Protein AF-A0AAV9IV71-F1 (afdb_monomer)

pLDDT: mean 71.25, std 18.6, range [35.94, 97.25]

Solvent-accessible surface area (backbone atoms only — not comparable to full-atom values): 23054 Å² total; per-residue (Å²): 137,78,73,79,78,59,55,69,68,64,58,64,65,74,74,53,83,50,71,67,58,54,50,53,48,50,52,52,49,51,52,49,52,51,53,51,51,54,53,48,52,52,50,53,55,48,49,54,50,52,56,49,47,50,51,52,51,50,51,51,51,51,51,52,51,50,49,50,55,68,73,39,48,67,69,52,48,56,56,29,64,77,62,36,69,74,55,47,55,51,51,52,53,49,51,53,52,49,52,52,51,53,49,51,50,52,52,50,52,53,50,51,54,53,48,55,61,46,51,56,51,52,51,54,51,51,52,56,51,50,52,51,51,55,49,53,50,51,51,36,61,73,68,38,44,66,60,55,48,51,49,42,61,74,70,43,45,87,77,46,44,61,58,58,62,56,64,79,72,66,88,85,74,92,73,87,79,85,83,87,81,82,89,86,87,83,89,79,91,79,90,79,87,83,73,89,75,83,73,80,76,66,93,80,66,71,51,76,67,53,51,50,50,50,51,50,51,50,62,73,73,48,68,72,74,70,58,73,79,49,56,74,70,56,50,53,52,51,52,54,51,50,53,54,50,52,53,53,49,52,57,48,51,53,52,51,52,51,52,49,51,53,52,52,52,52,52,53,52,52,52,55,49,50,55,52,52,52,53,60,56,68,70,65,79,78,82,73,93,80,73,77,73,75,60,63,65,61,58,67,70,70,75,72,85,72,91,79,83,88,80,92,78,84,85,85,83,76,85,82,86,79,88,82,84,91,81,93,80,81,86,85,81,87,86,87,82,87,79,90,80,90,81,84,89,86,88,82,80,88,84,84,83,76,86,83,86,80,81,91,130

Radius of gyration: 39.43 Å; Cα contacts (8 Å, |Δi|>4): 38; chains: 1; bounding box: 116×78×100 Å

Sequence (361 aa):
MRWSQWLPRFLSLRGAPSAEEEERQLERLEHRVGVVSRRLEVRRRRRERVLTAFRVYAFAGATVLAAYVYLFPQRLWWRVSEAGASEVGKTVVVVVALGGAVYLALYKVAALWYDWGIERAVEALNALRQEKTERIEQLKKRTRYYETLYLIEKYGGPADAAAASGKLRGKDAGERAPATAKEAPLPNEGDETAEPAFAEAAPGSPSPMARLSNRVVELLAGDDEQTAALSEREQQALQHLRLVWQQLQVERSEKEALRIQVQQLASQMQLLLEERGSRAHAGVERDDADSSPLQTIRQLRRSSGGSAKRSDLQPSIEASASASGGAEARAPETAPVTAAGDSAASTSRRPRRRRSLSPST

Structure (mmCIF, N/CA/C/O backbone):
data_AF-A0AAV9IV71-F1
#
_entry.id   AF-A0AAV9IV71-F1
#
loop_
_atom_site.group_PDB
_atom_site.id
_atom_site.type_symbol
_atom_site.label_atom_id
_atom_site.label_alt_id
_atom_site.label_comp_id
_atom_site.label_asym_id
_atom_site.label_entity_id
_atom_site.label_seq_id
_atom_site.pdbx_PDB_ins_code
_atom_site.Cartn_x
_atom_site.Cartn_y
_atom_site.Cartn_z
_atom_site.occupancy
_atom_site.B_iso_or_equiv
_atom_site.auth_seq_id
_atom_site.auth_comp_id
_atom_site.auth_asym_id
_atom_site.auth_atom_id
_atom_site.pdbx_PDB_model_num
ATOM 1 N N . MET A 1 1 ? -45.278 0.329 56.455 1.00 56.50 1 MET A N 1
ATOM 2 C CA . MET A 1 1 ? -44.634 0.525 55.134 1.00 56.50 1 MET A CA 1
ATOM 3 C C . MET A 1 1 ? -43.946 -0.778 54.730 1.00 56.50 1 MET A C 1
ATOM 5 O O . MET A 1 1 ? -43.104 -1.258 55.478 1.00 56.50 1 MET A O 1
ATOM 9 N N . ARG A 1 2 ? -44.395 -1.432 53.645 1.00 62.47 2 ARG A N 1
ATOM 10 C CA . ARG A 1 2 ? -44.026 -2.818 53.286 1.00 62.47 2 ARG A CA 1
ATOM 11 C C . ARG A 1 2 ? -42.794 -2.857 52.371 1.00 62.47 2 ARG A C 1
ATOM 13 O O . ARG A 1 2 ? -42.904 -2.638 51.170 1.00 62.47 2 ARG A O 1
ATOM 20 N N . TRP A 1 3 ? -41.644 -3.200 52.945 1.00 68.06 3 TRP A N 1
ATOM 21 C CA . TRP A 1 3 ? -40.370 -3.400 52.237 1.00 68.06 3 TRP A CA 1
ATOM 22 C C . TRP A 1 3 ? -40.375 -4.585 51.250 1.00 68.06 3 TRP A C 1
ATOM 24 O O . TRP A 1 3 ? -39.567 -4.628 50.327 1.00 68.06 3 TRP A O 1
ATOM 34 N N . SER A 1 4 ? -41.317 -5.524 51.378 1.00 71.62 4 SER A N 1
ATOM 35 C CA . SER A 1 4 ? -41.371 -6.742 50.555 1.00 71.62 4 SER A CA 1
ATOM 36 C C . SER A 1 4 ? -41.767 -6.522 49.089 1.00 71.62 4 SER A C 1
ATOM 38 O O . SER A 1 4 ? -41.549 -7.409 48.270 1.00 71.62 4 SER A O 1
ATOM 40 N N . GLN A 1 5 ? -42.305 -5.352 48.724 1.00 71.88 5 GLN A N 1
ATOM 41 C CA . GLN A 1 5 ? -42.721 -5.069 47.341 1.00 71.88 5 GLN A CA 1
ATOM 42 C C . GLN A 1 5 ? -41.579 -4.576 46.433 1.00 71.88 5 GLN A C 1
ATOM 44 O O . GLN A 1 5 ? -41.739 -4.558 45.216 1.00 71.88 5 GLN A O 1
ATOM 49 N N . TRP A 1 6 ? -40.416 -4.217 46.991 1.00 67.50 6 TRP A N 1
ATOM 50 C CA . TRP A 1 6 ? -39.280 -3.692 46.216 1.00 67.50 6 TRP A CA 1
ATOM 51 C C . TRP A 1 6 ? -38.219 -4.744 45.852 1.00 67.50 6 TRP A C 1
ATOM 53 O O . TRP A 1 6 ? -37.481 -4.556 44.885 1.00 67.50 6 TRP A O 1
ATOM 63 N N . LEU A 1 7 ? -38.167 -5.880 46.556 1.00 66.94 7 LEU A N 1
ATOM 64 C CA . LEU A 1 7 ? -37.181 -6.944 46.316 1.00 66.94 7 LEU A CA 1
ATOM 65 C C . LEU A 1 7 ? -37.223 -7.617 44.926 1.00 66.94 7 LEU A C 1
ATOM 67 O O . LEU A 1 7 ? -36.146 -7.873 44.383 1.00 66.94 7 LEU A O 1
ATOM 71 N N . PRO A 1 8 ? -38.382 -7.887 44.289 1.00 60.94 8 PRO A N 1
ATOM 72 C CA . PRO A 1 8 ? -38.375 -8.615 43.017 1.00 60.94 8 PRO A CA 1
ATOM 73 C C . PRO A 1 8 ? -37.789 -7.803 41.848 1.00 60.94 8 PRO A C 1
ATOM 75 O O . PRO A 1 8 ? -37.252 -8.389 40.912 1.00 60.94 8 PRO A O 1
ATOM 78 N N . ARG A 1 9 ? -37.793 -6.462 41.921 1.00 61.75 9 ARG A N 1
ATOM 79 C CA . ARG A 1 9 ? -37.183 -5.592 40.894 1.00 61.75 9 ARG A CA 1
ATOM 80 C C . ARG A 1 9 ? -35.653 -5.568 40.932 1.00 61.75 9 ARG A C 1
ATOM 82 O O . ARG A 1 9 ? -35.029 -5.327 39.902 1.00 61.75 9 ARG A O 1
ATOM 89 N N . PHE A 1 10 ? -35.042 -5.833 42.086 1.00 64.75 10 PHE A N 1
ATOM 90 C CA . PHE A 1 10 ? -33.582 -5.906 42.198 1.00 64.75 10 PHE A CA 1
ATOM 91 C C . PHE A 1 10 ? -33.022 -7.237 41.683 1.00 64.75 10 PHE A C 1
ATOM 93 O O . PHE A 1 10 ? -31.913 -7.273 41.158 1.00 64.75 10 PHE A O 1
ATOM 100 N N . LEU A 1 11 ? -33.800 -8.320 41.759 1.00 60.47 11 LEU A N 1
ATOM 101 C CA . LEU A 1 11 ? -33.372 -9.641 41.289 1.00 60.47 11 LEU A CA 1
ATOM 102 C C . LEU A 1 11 ? -33.446 -9.793 39.760 1.00 60.47 11 LEU A C 1
ATOM 104 O O . LEU A 1 11 ? -32.655 -10.545 39.195 1.00 60.47 11 LEU A O 1
ATOM 108 N N . SER A 1 12 ? -34.301 -9.034 39.062 1.00 57.03 12 SER A N 1
ATOM 109 C CA . SER A 1 12 ? -34.373 -9.050 37.589 1.00 57.03 12 SER A CA 1
ATOM 110 C C . SER A 1 12 ? -33.167 -8.413 36.882 1.00 57.03 12 SER A C 1
ATOM 112 O O . SER A 1 12 ? -32.976 -8.635 35.692 1.00 57.03 12 SER A O 1
ATOM 114 N N . LEU A 1 13 ? -32.309 -7.672 37.594 1.00 54.88 13 LEU A N 1
ATOM 115 C CA . LEU A 1 13 ? -31.031 -7.180 37.054 1.00 54.88 13 LEU A CA 1
ATOM 116 C C . LEU A 1 13 ? -29.949 -8.273 36.980 1.00 54.88 13 LEU A C 1
ATOM 118 O O . LEU A 1 13 ? -28.900 -8.055 36.382 1.00 54.88 13 LEU A O 1
ATOM 122 N N . ARG A 1 14 ? -30.206 -9.468 37.533 1.00 55.59 14 ARG A N 1
ATOM 123 C CA . ARG A 1 14 ? -29.275 -10.608 37.498 1.00 55.59 14 ARG A CA 1
ATOM 124 C C . ARG A 1 14 ? -29.275 -11.367 36.162 1.00 55.59 14 ARG A C 1
ATOM 126 O O . ARG A 1 14 ? -28.468 -12.270 35.992 1.00 55.59 14 ARG A O 1
ATOM 133 N N . GLY A 1 15 ? -30.165 -11.003 35.234 1.00 53.97 15 GLY A N 1
ATOM 134 C CA . GLY A 1 15 ? -30.236 -11.543 33.870 1.00 53.97 15 GLY A CA 1
ATOM 135 C C . GLY A 1 15 ? -29.516 -10.698 32.814 1.00 53.97 15 GLY A C 1
ATOM 136 O O . GLY A 1 15 ? -29.729 -10.914 31.624 1.00 53.97 15 GLY A O 1
ATOM 137 N N . ALA A 1 16 ? -28.707 -9.712 33.216 1.00 61.06 16 ALA A N 1
ATOM 138 C CA . ALA A 1 16 ? -27.749 -9.115 32.293 1.00 61.06 16 ALA A CA 1
ATOM 139 C C . ALA A 1 16 ? -26.767 -10.212 31.828 1.00 61.06 16 ALA A C 1
ATOM 141 O O . ALA A 1 16 ? -26.423 -11.063 32.656 1.00 61.06 16 ALA A O 1
ATOM 142 N N . PRO A 1 17 ? -26.334 -10.225 30.548 1.00 64.00 17 PRO A N 1
ATOM 143 C CA . PRO A 1 17 ? -25.248 -11.108 30.116 1.00 64.00 17 PRO A CA 1
ATOM 144 C C . PRO A 1 17 ? -24.119 -10.967 31.133 1.00 64.00 17 PRO A C 1
ATOM 146 O O . PRO A 1 17 ? -23.776 -9.842 31.510 1.00 64.00 17 PRO A O 1
ATOM 149 N N . SER A 1 18 ? -23.664 -12.088 31.692 1.00 74.50 18 SER A N 1
ATOM 150 C CA . SER A 1 18 ? -22.738 -12.048 32.821 1.00 74.50 18 SER A CA 1
ATOM 151 C C . SER A 1 18 ? -21.498 -11.254 32.413 1.00 74.50 18 SER A C 1
ATOM 153 O O . SER A 1 18 ? -21.076 -11.316 31.260 1.00 74.50 18 SER A O 1
ATOM 155 N N . ALA A 1 19 ? -20.906 -10.496 33.340 1.00 79.50 19 ALA A N 1
ATOM 156 C CA . ALA A 1 19 ? -19.665 -9.762 33.071 1.00 79.50 19 ALA A CA 1
ATOM 157 C C . ALA A 1 19 ? -18.599 -10.673 32.420 1.00 79.50 19 ALA A C 1
ATOM 159 O O . ALA A 1 19 ? -17.887 -10.254 31.514 1.00 79.50 19 ALA A O 1
ATOM 160 N N . GLU A 1 20 ? -18.600 -11.960 32.785 1.00 82.81 20 GLU A N 1
ATOM 161 C CA . GLU A 1 20 ? -17.781 -13.011 32.176 1.00 82.81 20 GLU A CA 1
ATOM 162 C C . GLU A 1 20 ? -18.007 -13.193 30.660 1.00 82.81 20 GLU A C 1
ATOM 164 O O . GLU A 1 20 ? -17.065 -13.471 29.920 1.00 82.81 20 GLU A O 1
ATOM 169 N N . GLU A 1 21 ? -19.239 -13.076 30.155 1.00 83.81 21 GLU A N 1
ATOM 170 C CA . GLU A 1 21 ? -19.522 -13.156 28.716 1.00 83.81 21 GLU A CA 1
ATOM 171 C C . GLU A 1 21 ? -18.981 -11.942 27.960 1.00 83.81 21 GLU A C 1
ATOM 173 O O . GLU A 1 21 ? -18.479 -12.091 26.843 1.00 83.81 21 GLU A O 1
ATOM 178 N N . GLU A 1 22 ? -19.059 -10.753 28.557 1.00 85.12 22 GLU A N 1
ATOM 179 C CA . GLU A 1 22 ? -18.530 -9.518 27.972 1.00 85.12 22 GLU A CA 1
ATOM 180 C C . GLU A 1 22 ? -16.996 -9.521 27.963 1.00 85.12 22 GLU A C 1
ATOM 182 O O . GLU A 1 22 ? -16.393 -9.186 26.942 1.00 85.12 22 GLU A O 1
ATOM 187 N N . GLU A 1 23 ? -16.365 -9.997 29.039 1.00 84.88 23 GLU A N 1
ATOM 188 C CA . GLU A 1 23 ? -14.918 -10.233 29.109 1.00 84.88 23 GLU A CA 1
ATOM 189 C C . GLU A 1 23 ? -14.467 -11.225 28.032 1.00 84.88 23 GLU A C 1
ATOM 191 O O . GLU A 1 23 ? -13.598 -10.906 27.220 1.00 84.88 23 GLU A O 1
ATOM 196 N N . ARG A 1 24 ? -15.140 -12.378 27.907 1.00 90.25 24 ARG A N 1
ATOM 197 C CA . ARG A 1 24 ? -14.848 -13.356 26.841 1.00 90.25 24 ARG A CA 1
ATOM 198 C C . ARG A 1 24 ? -15.032 -12.768 25.442 1.00 90.25 24 ARG A C 1
ATOM 200 O O . ARG A 1 24 ? -14.324 -13.152 24.509 1.00 90.25 24 ARG A O 1
ATOM 207 N N . GLN A 1 25 ? -16.005 -11.879 25.242 1.00 87.12 25 GLN A N 1
ATOM 208 C CA . GLN A 1 25 ? -16.202 -11.207 23.954 1.00 87.12 25 GLN A CA 1
ATOM 209 C C . GLN A 1 25 ? -15.083 -10.203 23.658 1.00 87.12 25 GLN A C 1
ATOM 211 O O . GLN A 1 25 ? -14.596 -10.168 22.525 1.00 87.12 25 GLN A O 1
ATOM 216 N N . LEU A 1 26 ? -14.642 -9.437 24.657 1.00 87.94 26 LEU A N 1
ATOM 217 C CA . LEU A 1 26 ? -13.508 -8.522 24.541 1.00 87.94 26 LEU A CA 1
ATOM 218 C C . LEU A 1 26 ? -12.213 -9.277 24.233 1.00 87.94 26 LEU A C 1
ATOM 220 O O . LEU A 1 26 ? -11.538 -8.930 23.266 1.00 87.94 26 LEU A O 1
ATOM 224 N N . GLU A 1 27 ? -11.927 -10.363 24.951 1.00 91.38 27 GLU A N 1
ATOM 225 C CA . GLU A 1 27 ? -10.772 -11.230 24.685 1.00 91.38 27 GLU A CA 1
ATOM 226 C C . GLU A 1 27 ? -10.792 -11.776 23.250 1.00 91.38 27 GLU A C 1
ATOM 228 O O . GLU A 1 27 ? -9.787 -11.747 22.535 1.00 91.38 27 GLU A O 1
ATOM 233 N N . ARG A 1 28 ? -11.961 -12.228 22.771 1.00 93.12 28 ARG A N 1
ATOM 234 C CA . ARG A 1 28 ? -12.123 -12.695 21.384 1.00 93.12 28 ARG A CA 1
ATOM 235 C C . ARG A 1 28 ? -11.857 -11.587 20.367 1.00 93.12 28 ARG A C 1
ATOM 237 O O . ARG A 1 28 ? -11.252 -11.864 19.327 1.00 93.12 28 ARG A O 1
ATOM 244 N N . LEU A 1 29 ? -12.312 -10.361 20.625 1.00 89.44 29 LEU A N 1
ATOM 245 C CA . LEU A 1 29 ? -12.063 -9.209 19.753 1.00 89.44 29 LEU A CA 1
ATOM 246 C C . LEU A 1 29 ? -10.582 -8.829 19.743 1.00 89.44 29 LEU A C 1
ATOM 248 O O . LEU A 1 29 ? -10.014 -8.639 18.669 1.00 89.44 29 LEU A O 1
ATOM 252 N N . GLU A 1 30 ? -9.933 -8.785 20.903 1.00 90.56 30 GLU A N 1
ATOM 253 C CA . GLU A 1 30 ? -8.500 -8.507 21.013 1.00 90.56 30 GLU A CA 1
ATOM 254 C C . GLU A 1 30 ? -7.661 -9.558 20.292 1.00 90.56 30 GLU A C 1
ATOM 256 O O . GLU A 1 30 ? -6.790 -9.213 19.488 1.00 90.56 30 GLU A O 1
ATOM 261 N N . HIS A 1 31 ? -7.996 -10.836 20.472 1.00 94.56 31 HIS A N 1
ATOM 262 C CA . HIS A 1 31 ? -7.369 -11.923 19.734 1.00 94.56 31 HIS A CA 1
ATOM 263 C C . HIS A 1 31 ? -7.545 -11.748 18.215 1.00 94.56 31 HIS A C 1
ATOM 265 O O . HIS A 1 31 ? -6.580 -11.864 17.454 1.00 94.56 31 HIS A O 1
ATOM 271 N N . ARG A 1 32 ? -8.754 -11.407 17.741 1.00 90.81 32 ARG A N 1
ATOM 272 C CA . ARG A 1 32 ? -9.005 -11.134 16.311 1.00 90.81 32 ARG A CA 1
ATOM 273 C C . ARG A 1 32 ? -8.186 -9.952 15.797 1.00 90.81 32 ARG A C 1
ATOM 275 O O . ARG A 1 32 ? -7.582 -10.070 14.730 1.00 90.81 32 ARG A O 1
ATOM 282 N N . VAL A 1 33 ? -8.117 -8.850 16.544 1.00 90.69 33 VAL A N 1
ATOM 283 C CA . VAL A 1 33 ? -7.294 -7.682 16.194 1.00 90.69 33 VAL A CA 1
ATOM 284 C C . VAL A 1 33 ? -5.821 -8.079 16.094 1.00 90.69 33 VAL A C 1
ATOM 286 O O . VAL A 1 33 ? -5.163 -7.711 15.118 1.00 90.69 33 VAL A O 1
ATOM 289 N N . GLY A 1 34 ? -5.314 -8.883 17.032 1.00 89.75 34 GLY A N 1
ATOM 290 C CA . GLY A 1 34 ? -3.948 -9.407 16.996 1.00 89.75 34 GLY A CA 1
ATOM 291 C C . GLY A 1 34 ? -3.673 -10.250 15.746 1.00 89.75 34 GLY A C 1
ATOM 292 O O . GLY A 1 34 ? -2.689 -10.022 15.036 1.00 89.75 34 GLY A O 1
ATOM 293 N N . VAL A 1 35 ? -4.581 -11.169 15.402 1.00 92.88 35 VAL A N 1
ATOM 294 C CA . VAL A 1 35 ? -4.463 -12.015 14.201 1.00 92.88 35 VAL A CA 1
ATOM 295 C C . VAL A 1 35 ? -4.480 -11.183 12.915 1.00 92.88 35 VAL A C 1
ATOM 297 O O . VAL A 1 35 ? -3.655 -11.414 12.025 1.00 92.88 35 VAL A O 1
ATOM 300 N N . VAL A 1 36 ? -5.394 -10.215 12.791 1.00 88.25 36 VAL A N 1
ATOM 301 C CA . VAL A 1 36 ? -5.496 -9.357 11.596 1.00 88.25 36 VAL A CA 1
ATOM 302 C C . VAL A 1 36 ? -4.271 -8.452 11.468 1.00 88.25 36 VAL A C 1
ATOM 304 O O . VAL A 1 36 ? -3.706 -8.360 10.378 1.00 88.25 36 VAL A O 1
ATOM 307 N N . SER A 1 37 ? -3.800 -7.867 12.572 1.00 88.06 37 SER A N 1
ATOM 308 C CA . SER A 1 37 ? -2.589 -7.032 12.596 1.00 88.06 37 SER A CA 1
ATOM 309 C C . SER A 1 37 ? -1.364 -7.821 12.127 1.00 88.06 37 SER A C 1
ATOM 311 O O . SER A 1 37 ? -0.666 -7.401 11.203 1.00 88.06 37 SER A O 1
ATOM 313 N N . ARG A 1 38 ? -1.170 -9.039 12.656 1.00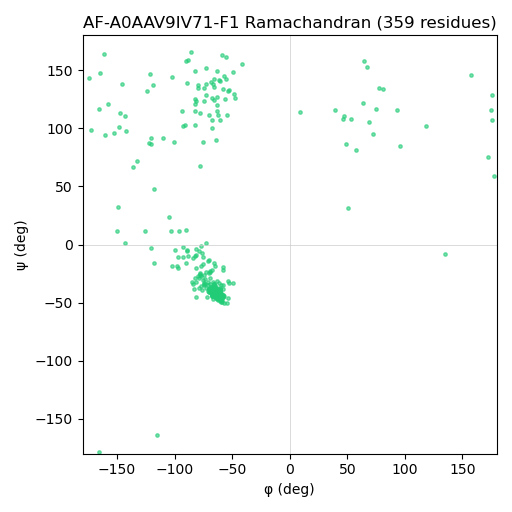 93.00 38 ARG A N 1
ATOM 314 C CA . ARG A 1 38 ? -0.073 -9.926 12.242 1.00 93.00 38 ARG A CA 1
ATOM 315 C C . ARG A 1 38 ? -0.170 -10.313 10.765 1.00 93.00 38 ARG A C 1
ATOM 317 O O . ARG A 1 38 ? 0.835 -10.326 10.054 1.00 93.00 38 ARG A O 1
ATOM 324 N N . ARG A 1 39 ? -1.375 -10.610 10.262 1.00 89.06 39 ARG A N 1
ATOM 325 C CA . ARG A 1 39 ? -1.596 -10.896 8.830 1.00 89.06 39 ARG A CA 1
ATOM 326 C C . ARG A 1 39 ? -1.244 -9.695 7.950 1.00 89.06 39 ARG A C 1
ATOM 328 O O . ARG A 1 39 ? -0.670 -9.883 6.876 1.00 89.06 39 ARG A O 1
ATOM 335 N N . LEU A 1 40 ? -1.561 -8.483 8.395 1.00 89.69 40 LEU A N 1
ATOM 336 C CA . LEU A 1 40 ? -1.265 -7.246 7.677 1.00 89.69 40 LEU A CA 1
ATOM 337 C C . LEU A 1 40 ? 0.247 -6.995 7.594 1.00 89.69 40 LEU A C 1
ATOM 339 O O . LEU A 1 40 ? 0.762 -6.711 6.512 1.00 89.69 40 LEU A O 1
ATOM 343 N N . GLU A 1 41 ? 0.976 -7.192 8.692 1.00 90.25 41 GLU A N 1
ATOM 344 C CA . GLU A 1 41 ? 2.442 -7.104 8.706 1.00 90.25 41 GLU A CA 1
ATOM 345 C C . GLU A 1 41 ? 3.095 -8.113 7.757 1.00 90.25 41 GLU A C 1
ATOM 347 O O . GLU A 1 41 ? 3.995 -7.762 6.989 1.00 90.25 41 GLU A O 1
ATOM 352 N N . VAL A 1 42 ? 2.609 -9.359 7.748 1.00 91.62 42 VAL A N 1
ATOM 353 C CA . VAL A 1 42 ? 3.098 -10.390 6.820 1.00 91.62 42 VAL A CA 1
ATOM 354 C C . VAL A 1 42 ? 2.863 -9.974 5.366 1.00 91.62 42 VAL A C 1
ATOM 356 O O . VAL A 1 42 ? 3.754 -10.153 4.534 1.00 91.62 42 VAL A O 1
ATOM 359 N N . ARG A 1 43 ? 1.702 -9.386 5.042 1.00 84.88 43 ARG A N 1
ATOM 360 C CA . ARG A 1 43 ? 1.418 -8.877 3.689 1.00 84.88 43 ARG A CA 1
ATOM 361 C C . ARG A 1 43 ? 2.340 -7.723 3.298 1.00 84.88 43 ARG A C 1
ATOM 363 O O . ARG A 1 43 ? 2.862 -7.747 2.186 1.00 84.88 43 ARG A O 1
ATOM 370 N N . ARG A 1 44 ? 2.601 -6.770 4.201 1.00 88.62 44 ARG A N 1
ATOM 371 C CA . ARG A 1 44 ? 3.546 -5.663 3.956 1.00 88.62 44 ARG A CA 1
ATOM 372 C C . ARG A 1 44 ? 4.954 -6.179 3.659 1.00 88.62 44 ARG A C 1
ATOM 374 O O . ARG A 1 44 ? 5.512 -5.854 2.615 1.00 88.62 44 ARG A O 1
ATOM 381 N N . ARG A 1 45 ? 5.471 -7.089 4.493 1.00 91.12 45 ARG A N 1
ATOM 382 C CA . ARG A 1 45 ? 6.786 -7.717 4.266 1.00 91.12 45 ARG A CA 1
ATOM 383 C C . ARG A 1 45 ? 6.837 -8.501 2.953 1.00 91.12 45 ARG A C 1
ATOM 385 O O . ARG A 1 45 ? 7.847 -8.467 2.256 1.00 91.12 45 ARG A O 1
ATOM 392 N N . ARG A 1 46 ? 5.765 -9.218 2.591 1.00 87.50 46 ARG A N 1
ATOM 393 C CA . ARG A 1 46 ? 5.686 -9.933 1.303 1.00 87.50 46 ARG A CA 1
ATOM 394 C C . ARG A 1 46 ? 5.701 -8.971 0.118 1.00 87.50 46 ARG A C 1
ATOM 396 O O . ARG A 1 46 ? 6.428 -9.241 -0.829 1.00 87.50 46 ARG A O 1
ATOM 403 N N . ARG A 1 47 ? 4.970 -7.854 0.181 1.00 88.50 47 ARG A N 1
ATOM 404 C CA . ARG A 1 47 ? 4.985 -6.819 -0.865 1.00 88.50 47 ARG A CA 1
ATOM 405 C C . ARG A 1 47 ? 6.400 -6.300 -1.101 1.00 88.50 47 ARG A C 1
ATOM 407 O O . ARG A 1 47 ? 6.857 -6.293 -2.237 1.00 88.50 47 ARG A O 1
ATOM 414 N N . GLU A 1 48 ? 7.105 -5.916 -0.040 1.00 88.44 48 GLU A N 1
ATOM 415 C CA . GLU A 1 48 ? 8.478 -5.409 -0.150 1.00 88.44 48 GLU A CA 1
ATOM 416 C C . GLU A 1 48 ? 9.418 -6.446 -0.765 1.00 88.44 48 GLU A C 1
ATOM 418 O O . GLU A 1 48 ? 10.186 -6.120 -1.669 1.00 88.44 48 GLU A O 1
ATOM 423 N N . ARG A 1 49 ? 9.313 -7.715 -0.347 1.00 91.00 49 ARG A N 1
ATOM 424 C CA . ARG A 1 49 ? 10.109 -8.810 -0.922 1.00 91.00 49 ARG A CA 1
ATOM 425 C C . ARG A 1 49 ? 9.801 -9.038 -2.395 1.00 91.00 49 ARG A C 1
ATOM 427 O O . ARG A 1 49 ? 10.733 -9.201 -3.168 1.00 91.00 49 ARG A O 1
ATOM 434 N N . VAL A 1 50 ? 8.529 -9.029 -2.789 1.00 86.81 50 VAL A N 1
ATOM 435 C CA . VAL A 1 50 ? 8.127 -9.241 -4.187 1.00 86.81 50 VAL A CA 1
ATOM 436 C C . VAL A 1 50 ? 8.578 -8.076 -5.063 1.00 86.81 50 VAL A C 1
ATOM 438 O O . VAL A 1 50 ? 9.159 -8.310 -6.115 1.00 86.81 50 VAL A O 1
ATOM 441 N N . LEU A 1 51 ? 8.393 -6.828 -4.621 1.00 87.19 51 LEU A N 1
ATOM 442 C CA . LEU A 1 51 ? 8.857 -5.654 -5.367 1.00 87.19 51 LEU A CA 1
ATOM 443 C C . LEU A 1 51 ? 10.386 -5.611 -5.465 1.00 87.19 51 LEU A C 1
ATOM 445 O O . LEU A 1 51 ? 10.925 -5.265 -6.514 1.00 87.19 51 LEU A O 1
ATOM 449 N N . THR A 1 52 ? 11.090 -5.992 -4.398 1.00 89.94 52 THR A N 1
ATOM 450 C CA . THR A 1 52 ? 12.557 -6.083 -4.408 1.00 89.94 52 THR A CA 1
ATOM 451 C C . THR A 1 52 ? 13.023 -7.195 -5.339 1.00 89.94 52 THR A C 1
ATOM 453 O O . THR A 1 52 ? 13.882 -6.952 -6.180 1.00 89.94 52 THR A O 1
ATOM 456 N N . ALA A 1 53 ? 12.418 -8.384 -5.261 1.00 88.44 53 ALA A N 1
ATOM 457 C CA . ALA A 1 53 ? 12.710 -9.490 -6.167 1.00 88.44 53 ALA A CA 1
ATOM 458 C C . ALA A 1 53 ? 12.470 -9.077 -7.622 1.00 88.44 53 ALA A C 1
ATOM 460 O O . ALA A 1 53 ? 13.337 -9.286 -8.460 1.00 88.44 53 ALA A O 1
ATOM 461 N N . PHE A 1 54 ? 11.350 -8.411 -7.913 1.00 87.75 54 PHE A N 1
ATOM 462 C CA . PHE A 1 54 ? 11.041 -7.911 -9.250 1.00 87.75 54 PHE A CA 1
ATOM 463 C C . PHE A 1 54 ? 12.122 -6.957 -9.774 1.00 87.75 54 PHE A C 1
ATOM 465 O O . PHE A 1 54 ? 12.569 -7.116 -10.905 1.00 87.75 54 PHE A O 1
ATOM 472 N N . ARG A 1 55 ? 12.618 -6.027 -8.943 1.00 88.56 55 ARG A N 1
ATOM 473 C CA . ARG A 1 55 ? 13.742 -5.142 -9.304 1.00 88.56 55 ARG A CA 1
ATOM 474 C C . ARG A 1 55 ? 15.035 -5.914 -9.560 1.00 88.56 55 ARG A C 1
ATOM 476 O O . ARG A 1 55 ? 15.737 -5.605 -10.516 1.00 88.56 55 ARG A O 1
ATOM 483 N N . VAL A 1 56 ? 15.344 -6.912 -8.731 1.00 91.75 56 VAL A N 1
ATOM 484 C CA . VAL A 1 56 ? 16.537 -7.759 -8.901 1.00 91.75 56 VAL A CA 1
ATOM 485 C C . VAL A 1 56 ? 16.450 -8.559 -10.201 1.00 91.75 56 VAL A C 1
ATOM 487 O O . VAL A 1 56 ? 17.408 -8.565 -10.967 1.00 91.75 56 VAL A O 1
ATOM 490 N N . TYR A 1 57 ? 15.300 -9.170 -10.496 1.00 89.88 57 TYR A N 1
ATOM 491 C CA . TYR A 1 57 ? 15.072 -9.886 -11.753 1.00 89.88 57 TYR A CA 1
ATOM 492 C C . TYR A 1 57 ? 15.121 -8.958 -12.966 1.00 89.88 57 TYR A C 1
ATOM 494 O O . TYR A 1 57 ? 15.695 -9.327 -13.985 1.00 89.88 57 TYR A O 1
ATOM 502 N N . ALA A 1 58 ? 14.576 -7.747 -12.859 1.00 87.44 58 ALA A N 1
ATOM 503 C CA . ALA A 1 58 ? 14.648 -6.750 -13.920 1.00 87.44 58 ALA A CA 1
ATOM 504 C C . ALA A 1 58 ? 16.088 -6.327 -14.210 1.00 87.44 58 ALA A C 1
ATOM 506 O O . ALA A 1 58 ? 16.502 -6.281 -15.366 1.00 87.44 58 ALA A O 1
ATOM 507 N N . PHE A 1 59 ? 16.859 -6.062 -13.155 1.00 88.56 59 PHE A N 1
ATOM 508 C CA . PHE A 1 59 ? 18.267 -5.715 -13.274 1.00 88.56 59 PHE A CA 1
ATOM 509 C C . PHE A 1 59 ? 19.069 -6.873 -13.873 1.00 88.56 59 PHE A C 1
ATOM 511 O O . PHE A 1 59 ? 19.822 -6.659 -14.815 1.00 88.56 59 PHE A O 1
ATOM 518 N N . ALA A 1 60 ? 18.851 -8.104 -13.402 1.00 90.88 60 ALA A N 1
ATOM 519 C CA . ALA A 1 60 ? 19.477 -9.301 -13.960 1.00 90.88 60 ALA A CA 1
ATOM 520 C C . ALA A 1 60 ? 19.100 -9.528 -15.436 1.00 90.88 60 ALA A C 1
ATOM 522 O O . ALA A 1 60 ? 19.946 -9.875 -16.253 1.00 90.88 60 ALA A O 1
ATOM 523 N N . GLY A 1 61 ? 17.840 -9.299 -15.810 1.00 87.88 61 GLY A N 1
ATOM 524 C CA . GLY A 1 61 ? 17.398 -9.379 -17.202 1.00 87.88 61 GLY A CA 1
ATOM 525 C C . GLY A 1 61 ? 18.073 -8.325 -18.079 1.00 87.88 61 GLY A C 1
ATOM 526 O O . GLY A 1 61 ? 18.559 -8.643 -19.163 1.00 87.88 61 GLY A O 1
ATOM 527 N N . ALA A 1 62 ? 18.169 -7.086 -17.591 1.00 86.50 62 ALA A N 1
ATOM 528 C CA . ALA A 1 62 ? 18.846 -6.000 -18.290 1.00 86.50 62 ALA A CA 1
ATOM 529 C C . ALA A 1 62 ? 20.351 -6.266 -18.455 1.00 86.50 62 ALA A C 1
ATOM 531 O O . ALA A 1 62 ? 20.893 -6.017 -19.530 1.00 86.50 62 ALA A O 1
ATOM 532 N N . THR A 1 63 ? 21.025 -6.810 -17.435 1.00 88.12 63 THR A N 1
ATOM 533 C CA . THR A 1 63 ? 22.450 -7.159 -17.529 1.00 88.12 63 THR A CA 1
ATOM 534 C C . THR A 1 63 ? 22.693 -8.318 -18.490 1.00 88.12 63 THR A C 1
ATOM 536 O O . THR A 1 63 ? 23.630 -8.242 -19.280 1.00 88.12 63 THR A O 1
ATOM 539 N N . VAL A 1 64 ? 21.840 -9.349 -18.497 1.00 91.62 64 VAL A N 1
ATOM 540 C CA . VAL A 1 64 ? 21.917 -10.449 -19.476 1.00 91.62 64 VAL A CA 1
ATOM 541 C C . VAL A 1 64 ? 21.686 -9.935 -20.898 1.00 91.62 64 VAL A C 1
ATOM 543 O O . VAL A 1 64 ? 22.435 -10.296 -21.804 1.00 91.62 64 VAL A O 1
ATOM 546 N N . LEU A 1 65 ? 20.699 -9.058 -21.102 1.00 86.12 65 LEU A N 1
ATOM 547 C CA . LEU A 1 65 ? 20.433 -8.449 -22.406 1.00 86.12 65 LEU A CA 1
ATOM 548 C C . LEU A 1 65 ? 21.621 -7.595 -22.878 1.00 86.12 65 LEU A C 1
ATOM 550 O O . LEU A 1 65 ? 22.054 -7.721 -24.022 1.00 86.12 65 LEU A O 1
ATOM 554 N N . ALA A 1 66 ? 22.191 -6.776 -21.993 1.00 86.06 66 ALA A N 1
ATOM 555 C CA . ALA A 1 66 ? 23.375 -5.975 -22.293 1.00 86.06 66 ALA A CA 1
ATOM 556 C C . ALA A 1 66 ? 24.594 -6.852 -22.623 1.00 86.06 66 ALA A C 1
ATOM 558 O O . ALA A 1 66 ? 25.286 -6.595 -23.607 1.00 86.06 66 ALA A O 1
ATOM 559 N N . ALA A 1 67 ? 24.826 -7.922 -21.855 1.00 91.62 67 ALA A N 1
ATOM 560 C CA . ALA A 1 67 ? 25.893 -8.884 -22.116 1.00 91.62 67 ALA A CA 1
ATOM 561 C C . ALA A 1 67 ? 25.701 -9.601 -23.461 1.00 91.62 67 ALA A C 1
ATOM 563 O O . ALA A 1 67 ? 26.664 -9.780 -24.200 1.00 91.62 67 ALA A O 1
ATOM 564 N N . TYR A 1 68 ? 24.464 -9.960 -23.817 1.00 88.00 68 TYR A N 1
ATOM 565 C CA . TYR A 1 68 ? 24.144 -10.551 -25.116 1.00 88.00 68 TYR A CA 1
ATOM 566 C C . TYR A 1 68 ? 24.452 -9.590 -26.275 1.00 88.00 68 TYR A C 1
ATOM 568 O O . TYR A 1 68 ? 25.103 -9.981 -27.242 1.00 88.00 68 TYR A O 1
ATOM 576 N N . VAL A 1 69 ? 24.050 -8.319 -26.163 1.00 84.75 69 VAL A N 1
ATOM 577 C CA . VAL A 1 69 ? 24.367 -7.286 -27.167 1.00 84.75 69 VAL A CA 1
ATOM 578 C C . VAL A 1 69 ? 25.880 -7.073 -27.284 1.00 84.75 69 VAL A C 1
ATOM 580 O O . VAL A 1 69 ? 26.392 -6.934 -28.393 1.00 84.75 69 VAL A O 1
ATOM 583 N N . TYR A 1 70 ? 26.602 -7.106 -26.161 1.00 88.00 70 TYR A N 1
ATOM 584 C CA . TYR A 1 70 ? 28.056 -6.952 -26.121 1.00 88.00 70 TYR A CA 1
ATOM 585 C C . TYR A 1 70 ? 28.818 -8.151 -26.709 1.00 88.00 70 TYR A C 1
ATOM 587 O O . TYR A 1 70 ? 29.828 -7.959 -27.380 1.00 88.00 70 TYR A O 1
ATOM 595 N N . LEU A 1 71 ? 28.349 -9.383 -26.476 1.00 92.06 71 LEU A N 1
ATOM 596 C CA . LEU A 1 71 ? 29.009 -10.614 -26.936 1.00 92.06 71 LEU A CA 1
ATOM 597 C C . LEU A 1 71 ? 28.745 -10.937 -28.409 1.00 92.06 71 LEU A C 1
ATOM 599 O O . LEU A 1 71 ? 29.573 -11.582 -29.048 1.00 92.06 71 LEU A O 1
ATOM 603 N N . PHE A 1 72 ? 27.614 -10.496 -28.964 1.00 90.31 72 PHE A N 1
ATOM 604 C CA . PHE A 1 72 ? 27.219 -10.823 -30.338 1.00 90.31 72 PHE A CA 1
ATOM 605 C C . PHE A 1 72 ? 27.105 -9.600 -31.269 1.00 90.31 72 PHE A C 1
ATOM 607 O O . PHE A 1 72 ? 26.138 -9.515 -32.037 1.00 90.31 72 PHE A O 1
ATOM 614 N N . PRO A 1 73 ? 28.091 -8.677 -31.298 1.00 82.75 73 PRO A N 1
ATOM 615 C CA . PRO A 1 73 ? 28.008 -7.478 -32.121 1.00 82.75 73 PRO A CA 1
ATOM 616 C C . PRO A 1 73 ? 28.032 -7.833 -33.607 1.00 82.75 73 PRO A C 1
ATOM 618 O O . PRO A 1 73 ? 27.269 -7.258 -34.370 1.00 82.75 73 PRO A O 1
ATOM 621 N N . GLN A 1 74 ? 28.813 -8.842 -34.021 1.00 83.62 74 GLN A N 1
ATOM 622 C CA . GLN A 1 74 ? 28.835 -9.310 -35.413 1.00 83.62 74 GLN A CA 1
ATOM 623 C C . GLN A 1 74 ? 27.464 -9.815 -35.868 1.00 83.62 74 GLN A C 1
ATOM 625 O O . GLN A 1 74 ? 27.026 -9.501 -36.968 1.00 83.62 74 GLN A O 1
ATOM 630 N N . ARG A 1 75 ? 26.742 -10.548 -35.014 1.00 81.31 75 ARG A N 1
ATOM 631 C CA . ARG A 1 75 ? 25.421 -11.086 -35.363 1.00 81.31 75 ARG A CA 1
ATOM 632 C C . ARG A 1 75 ? 24.382 -9.978 -35.534 1.00 81.31 75 ARG A C 1
ATOM 634 O O . ARG A 1 75 ? 23.538 -10.074 -36.421 1.00 81.31 75 ARG A O 1
ATOM 641 N N . LEU A 1 76 ? 24.466 -8.923 -34.718 1.00 76.44 76 LEU A N 1
ATOM 642 C CA . LEU A 1 76 ? 23.672 -7.710 -34.922 1.00 76.44 76 LEU A CA 1
ATOM 643 C C . LEU A 1 76 ? 24.106 -6.976 -36.196 1.00 76.44 76 LEU A C 1
ATOM 645 O O . LEU A 1 76 ? 23.253 -6.563 -36.973 1.00 76.44 76 LEU A O 1
ATOM 649 N N . TRP A 1 77 ? 25.409 -6.850 -36.437 1.00 76.12 77 TRP A N 1
ATOM 650 C CA . TRP A 1 77 ? 25.954 -6.077 -37.551 1.00 76.12 77 TRP A CA 1
ATOM 651 C C . TRP A 1 77 ? 25.604 -6.669 -38.920 1.00 76.12 77 TRP A C 1
ATOM 653 O O . TRP A 1 77 ? 25.233 -5.924 -39.821 1.00 76.12 77 TRP A O 1
ATOM 663 N N . TRP A 1 78 ? 25.598 -7.999 -39.058 1.00 77.88 78 TRP A N 1
ATOM 664 C CA . TRP A 1 78 ? 25.125 -8.671 -40.277 1.00 77.88 78 TRP A CA 1
ATOM 665 C C . TRP A 1 78 ? 23.651 -8.363 -40.577 1.00 77.88 78 TRP A C 1
ATOM 667 O O . TRP A 1 78 ? 23.304 -8.059 -41.714 1.00 77.88 78 TRP A O 1
ATOM 677 N N . ARG A 1 79 ? 22.786 -8.334 -39.555 1.00 71.38 79 ARG A N 1
ATOM 678 C CA . ARG A 1 79 ? 21.377 -7.945 -39.743 1.00 71.38 79 ARG A CA 1
ATOM 679 C C . ARG A 1 79 ? 21.196 -6.456 -40.041 1.00 71.38 79 ARG A C 1
ATOM 681 O O . ARG A 1 79 ? 20.290 -6.092 -40.781 1.00 71.38 79 ARG A O 1
ATOM 688 N N . VAL A 1 80 ? 22.057 -5.600 -39.487 1.00 71.62 80 VAL A N 1
ATOM 689 C CA . VAL A 1 80 ? 22.090 -4.158 -39.794 1.00 71.62 80 VAL A CA 1
ATOM 690 C C . VAL A 1 80 ? 22.533 -3.908 -41.239 1.00 71.62 80 VAL A C 1
ATOM 692 O O . VAL A 1 80 ? 21.998 -3.017 -41.894 1.00 71.62 80 VAL A O 1
ATOM 695 N N . SER A 1 81 ? 23.476 -4.708 -41.741 1.00 75.25 81 SER A N 1
ATOM 696 C CA . SER A 1 81 ? 23.984 -4.641 -43.113 1.00 75.25 81 SER A CA 1
ATOM 697 C C . SER A 1 81 ? 22.902 -4.953 -44.151 1.00 75.25 81 SER A C 1
ATOM 699 O O . SER A 1 81 ? 22.784 -4.232 -45.136 1.00 75.25 81 SER A O 1
ATOM 701 N N . GLU A 1 82 ? 22.099 -5.999 -43.939 1.00 75.75 82 GLU A N 1
ATOM 702 C CA . GLU A 1 82 ? 21.066 -6.416 -44.903 1.00 75.75 82 GLU A CA 1
ATOM 703 C C . GLU A 1 82 ? 19.842 -5.491 -44.926 1.00 75.75 82 GLU A C 1
ATOM 705 O O . GLU A 1 82 ? 19.263 -5.265 -45.985 1.00 75.75 82 GLU A O 1
ATOM 710 N N . ALA A 1 83 ? 19.451 -4.934 -43.778 1.00 69.31 83 ALA A N 1
ATOM 711 C CA . ALA A 1 83 ? 18.252 -4.100 -43.666 1.00 69.31 83 ALA A CA 1
ATOM 712 C C . ALA A 1 83 ? 18.517 -2.589 -43.842 1.00 69.31 83 ALA A C 1
ATOM 714 O O . ALA A 1 83 ? 17.581 -1.793 -43.820 1.00 69.31 83 ALA A O 1
ATOM 715 N N . GLY A 1 84 ? 19.774 -2.178 -44.031 1.00 71.44 84 GLY A N 1
ATOM 716 C CA . GLY A 1 84 ? 20.165 -0.770 -44.080 1.00 71.44 84 GLY A CA 1
ATOM 717 C C . GLY A 1 84 ? 20.230 -0.133 -42.685 1.00 71.44 84 GLY A C 1
ATOM 718 O O . GLY A 1 84 ? 19.341 -0.282 -41.844 1.00 71.44 84 GLY A O 1
ATOM 719 N N . ALA A 1 85 ? 21.299 0.627 -42.426 1.00 71.06 85 ALA A N 1
ATOM 720 C CA . ALA A 1 85 ? 21.607 1.178 -41.102 1.00 71.06 85 ALA A CA 1
ATOM 721 C C . ALA A 1 85 ? 20.500 2.075 -40.497 1.00 71.06 85 ALA A C 1
ATOM 723 O O . ALA A 1 85 ? 20.442 2.239 -39.277 1.00 71.06 85 ALA A O 1
ATOM 724 N N . SER A 1 86 ? 19.608 2.639 -41.319 1.00 73.62 86 SER A N 1
ATOM 725 C CA . SER A 1 86 ? 18.544 3.552 -40.879 1.00 73.62 86 SER A CA 1
ATOM 726 C C . SER A 1 86 ? 17.297 2.850 -40.320 1.00 73.62 86 SER A C 1
ATOM 728 O O . SER A 1 86 ? 16.629 3.411 -39.450 1.00 73.62 86 SER A O 1
ATOM 730 N N . GLU A 1 87 ? 16.980 1.636 -40.774 1.00 74.38 87 GLU A N 1
ATOM 731 C CA . GLU A 1 87 ? 15.796 0.871 -40.347 1.00 74.38 87 GLU A CA 1
ATOM 732 C C . GLU A 1 87 ? 16.073 0.112 -39.037 1.00 74.38 87 GLU A C 1
ATOM 734 O O . GLU A 1 87 ? 15.245 0.068 -38.119 1.00 74.38 87 GLU A O 1
ATOM 739 N N . VAL A 1 88 ? 17.287 -0.431 -38.896 1.00 71.75 88 VAL A N 1
ATOM 740 C CA . VAL A 1 88 ? 17.648 -1.245 -37.724 1.00 71.75 88 VAL A CA 1
ATOM 741 C C . VAL A 1 88 ? 17.870 -0.397 -36.472 1.00 71.75 88 VAL A C 1
ATOM 743 O O . VAL A 1 88 ? 17.484 -0.798 -35.375 1.00 71.75 88 VAL A O 1
ATOM 746 N N . GLY A 1 89 ? 18.390 0.826 -36.621 1.00 74.00 89 GLY A N 1
ATOM 747 C CA . GLY A 1 89 ? 18.477 1.773 -35.505 1.00 74.00 89 GLY A CA 1
ATOM 748 C C . GLY A 1 89 ? 17.101 2.099 -34.909 1.00 74.00 89 GLY A C 1
ATOM 749 O O . GLY A 1 89 ? 16.936 2.106 -33.690 1.00 74.00 89 GLY A O 1
ATOM 750 N N . LYS A 1 90 ? 16.083 2.287 -35.760 1.00 78.56 90 LYS A N 1
ATOM 751 C CA . LYS A 1 90 ? 14.711 2.580 -35.319 1.00 78.56 90 LYS A CA 1
ATOM 752 C C . LYS A 1 90 ? 14.082 1.396 -34.593 1.00 78.56 90 LYS A C 1
ATOM 754 O O . LYS A 1 90 ? 13.483 1.585 -33.539 1.00 78.56 90 LYS A O 1
ATOM 759 N N . THR A 1 91 ? 14.239 0.180 -35.112 1.00 78.94 91 THR A N 1
ATOM 760 C CA . THR A 1 91 ? 13.644 -1.015 -34.489 1.00 78.94 91 THR A CA 1
ATOM 761 C C . THR A 1 91 ? 14.251 -1.324 -33.124 1.00 78.94 91 THR A C 1
ATOM 763 O O . THR A 1 91 ? 13.502 -1.612 -32.194 1.00 78.94 91 THR A O 1
ATOM 766 N N . VAL A 1 92 ? 15.569 -1.182 -32.943 1.00 80.06 92 VAL A N 1
ATOM 767 C CA . VAL A 1 92 ? 16.206 -1.380 -31.627 1.00 80.06 92 VAL A CA 1
ATOM 768 C C . VAL A 1 92 ? 15.715 -0.347 -30.611 1.00 80.06 92 VAL A C 1
ATOM 770 O O . VAL A 1 92 ? 15.349 -0.717 -29.496 1.00 80.06 92 VAL A O 1
ATOM 773 N N . VAL A 1 93 ? 15.638 0.932 -30.996 1.00 79.69 93 VAL A N 1
ATOM 774 C CA . VAL A 1 93 ? 15.112 1.992 -30.119 1.00 79.69 93 VAL A CA 1
ATOM 775 C C . VAL A 1 93 ? 13.657 1.716 -29.744 1.00 79.69 93 VAL A C 1
ATOM 777 O O . VAL A 1 93 ? 13.302 1.816 -28.572 1.00 79.69 93 VAL A O 1
ATOM 780 N N . VAL A 1 94 ? 12.829 1.302 -30.705 1.00 83.38 94 VAL A N 1
ATOM 781 C CA . VAL A 1 94 ? 11.421 0.962 -30.466 1.00 83.38 94 VAL A CA 1
ATOM 782 C C . VAL A 1 94 ? 11.289 -0.241 -29.531 1.00 83.38 94 VAL A C 1
ATOM 784 O O . VAL A 1 94 ? 10.489 -0.185 -28.604 1.00 83.38 94 VAL A O 1
ATOM 787 N N . VAL A 1 95 ? 12.093 -1.295 -29.703 1.00 82.81 95 VAL A N 1
ATOM 788 C CA . VAL A 1 95 ? 12.064 -2.485 -28.832 1.00 82.81 95 VAL A CA 1
ATOM 789 C C . VAL A 1 95 ? 12.512 -2.152 -27.410 1.00 82.81 95 VAL A C 1
ATOM 791 O O . VAL A 1 95 ? 11.876 -2.597 -26.457 1.00 82.81 95 VAL A O 1
ATOM 794 N N . VAL A 1 96 ? 13.563 -1.347 -27.240 1.00 82.69 96 VAL A N 1
ATOM 795 C CA . VAL A 1 96 ? 14.028 -0.922 -25.909 1.00 82.69 96 VAL A CA 1
ATOM 796 C C . VAL A 1 96 ? 13.003 -0.000 -25.243 1.00 82.69 96 VAL A C 1
ATOM 798 O O . VAL A 1 96 ? 12.693 -0.182 -24.065 1.00 82.69 96 VAL A O 1
ATOM 801 N N . ALA A 1 97 ? 12.422 0.940 -25.993 1.00 83.00 97 ALA A N 1
ATOM 802 C CA . ALA A 1 97 ? 11.391 1.842 -25.490 1.00 83.00 97 ALA A CA 1
ATOM 803 C C . ALA A 1 97 ? 10.111 1.087 -25.092 1.00 83.00 97 ALA A C 1
ATOM 805 O O . ALA A 1 97 ? 9.597 1.290 -23.991 1.00 83.00 97 ALA A O 1
ATOM 806 N N . LEU A 1 98 ? 9.628 0.168 -25.937 1.00 88.25 98 LEU A N 1
ATOM 807 C CA . LEU A 1 98 ? 8.475 -0.686 -25.632 1.00 88.25 98 LEU A CA 1
ATOM 808 C C . LEU A 1 98 ? 8.766 -1.628 -24.466 1.00 88.25 98 LEU A C 1
ATOM 810 O O . LEU A 1 98 ? 7.936 -1.745 -23.571 1.00 88.25 98 LEU A O 1
ATOM 814 N N . GLY A 1 99 ? 9.940 -2.259 -24.432 1.00 83.69 99 GLY A N 1
ATOM 815 C CA . GLY A 1 99 ? 10.341 -3.141 -23.336 1.00 83.69 99 GLY A CA 1
ATOM 816 C C . GLY A 1 99 ? 10.362 -2.412 -21.992 1.00 83.69 99 GLY A C 1
ATOM 817 O O . GLY A 1 99 ? 9.802 -2.904 -21.012 1.00 83.69 99 GLY A O 1
ATOM 818 N N . GLY A 1 100 ? 10.925 -1.199 -21.961 1.00 85.44 100 GLY A N 1
ATOM 819 C CA . GLY A 1 100 ? 10.913 -0.334 -20.781 1.00 85.44 100 GLY A CA 1
ATOM 820 C C . GLY A 1 100 ? 9.502 0.100 -20.373 1.00 85.44 100 GLY A C 1
ATOM 821 O O . GLY A 1 100 ? 9.148 0.014 -19.196 1.00 85.44 100 GLY A O 1
ATOM 822 N N . ALA A 1 101 ? 8.666 0.513 -21.329 1.00 84.12 101 ALA A N 1
ATOM 823 C CA . ALA A 1 101 ? 7.291 0.933 -21.062 1.00 84.12 101 ALA A CA 1
ATOM 824 C C . ALA A 1 101 ? 6.422 -0.216 -20.521 1.00 84.12 101 ALA A C 1
ATOM 826 O O . ALA A 1 101 ? 5.729 -0.049 -19.515 1.00 84.12 101 ALA A O 1
ATOM 827 N N . VAL A 1 102 ? 6.504 -1.399 -21.136 1.00 88.50 102 VAL A N 1
ATOM 828 C CA . VAL A 1 102 ? 5.799 -2.612 -20.689 1.00 88.50 102 VAL A CA 1
ATOM 829 C C . VAL A 1 102 ? 6.258 -3.010 -19.289 1.00 88.50 102 VAL A C 1
ATOM 831 O O . VAL A 1 102 ? 5.428 -3.315 -18.433 1.00 88.50 102 VAL A O 1
ATOM 834 N N . TYR A 1 103 ? 7.563 -2.944 -19.018 1.00 86.06 103 TYR A N 1
ATOM 835 C CA . TYR A 1 103 ? 8.113 -3.215 -17.693 1.00 86.06 103 TYR A CA 1
ATOM 836 C C . TYR A 1 103 ? 7.551 -2.268 -16.622 1.00 86.06 103 TYR A C 1
ATOM 838 O O . TYR A 1 103 ? 7.094 -2.718 -15.566 1.00 86.06 103 TYR A O 1
ATOM 846 N N . LEU A 1 104 ? 7.535 -0.959 -16.895 1.00 88.25 104 LEU A N 1
ATOM 847 C CA . LEU A 1 104 ? 6.985 0.039 -15.975 1.00 88.25 104 LEU A CA 1
ATOM 848 C C . LEU A 1 104 ? 5.485 -0.169 -15.739 1.00 88.25 104 LEU A C 1
ATOM 850 O O . LEU A 1 104 ? 5.030 -0.059 -14.599 1.00 88.25 104 LEU A O 1
ATOM 854 N N . ALA A 1 105 ? 4.730 -0.514 -16.784 1.00 88.88 105 ALA A N 1
ATOM 855 C CA . ALA A 1 105 ? 3.311 -0.828 -16.669 1.00 88.88 105 ALA A CA 1
ATOM 856 C C . ALA A 1 105 ? 3.081 -2.050 -15.768 1.00 88.88 105 ALA A C 1
ATOM 858 O O . ALA A 1 105 ? 2.291 -1.977 -14.826 1.00 88.88 105 ALA A O 1
ATOM 859 N N . LEU A 1 106 ? 3.825 -3.140 -15.981 1.00 87.88 106 LEU A N 1
ATOM 860 C CA . LEU A 1 106 ? 3.718 -4.353 -15.167 1.00 87.88 106 LEU A CA 1
ATOM 861 C C . LEU A 1 106 ? 4.063 -4.081 -13.697 1.00 87.88 106 LEU A C 1
ATOM 863 O O . LEU A 1 106 ? 3.348 -4.521 -12.796 1.00 87.88 106 LEU A O 1
ATOM 867 N N . TYR A 1 107 ? 5.119 -3.298 -13.454 1.00 88.19 107 TYR A N 1
ATOM 868 C CA . TYR A 1 107 ? 5.511 -2.882 -12.109 1.00 88.19 107 TYR A CA 1
ATOM 869 C C . TYR A 1 107 ? 4.408 -2.076 -11.414 1.00 88.19 107 TYR A C 1
ATOM 871 O O . TYR A 1 107 ? 4.088 -2.328 -10.251 1.00 88.19 107 TYR A O 1
ATOM 879 N N . LYS A 1 108 ? 3.803 -1.114 -12.122 1.00 89.00 108 LYS A N 1
ATOM 880 C CA . LYS A 1 108 ? 2.724 -0.272 -11.587 1.00 89.00 108 LYS A CA 1
ATOM 881 C C . LYS A 1 108 ? 1.476 -1.089 -11.274 1.00 89.00 108 LYS A C 1
ATOM 883 O O . LYS A 1 108 ? 0.919 -0.924 -10.193 1.00 89.00 108 LYS A O 1
ATOM 888 N N . VAL A 1 109 ? 1.080 -1.993 -12.168 1.00 89.81 109 VAL A N 1
ATOM 889 C CA . VAL A 1 109 ? -0.068 -2.888 -11.959 1.00 89.81 109 VAL A CA 1
ATOM 890 C C . VAL A 1 109 ? 0.172 -3.806 -10.761 1.00 89.81 109 VAL A C 1
ATOM 892 O O . VAL A 1 109 ? -0.696 -3.919 -9.897 1.00 89.81 109 VAL A O 1
ATOM 895 N N . ALA A 1 110 ? 1.362 -4.405 -10.652 1.00 86.56 110 ALA A N 1
ATOM 896 C CA . ALA A 1 110 ? 1.711 -5.240 -9.507 1.00 86.56 110 ALA A CA 1
ATOM 897 C C . ALA A 1 110 ? 1.674 -4.442 -8.193 1.00 86.56 110 ALA A C 1
ATOM 899 O O . ALA A 1 110 ? 1.097 -4.901 -7.208 1.00 86.56 110 ALA A O 1
ATOM 900 N N . ALA A 1 111 ? 2.240 -3.231 -8.177 1.00 87.62 111 ALA A N 1
ATOM 901 C CA . ALA A 1 111 ? 2.215 -2.362 -7.004 1.00 87.62 111 ALA A CA 1
ATOM 902 C C . ALA A 1 111 ? 0.779 -2.007 -6.580 1.00 87.62 111 ALA A C 1
ATOM 904 O O . ALA A 1 111 ? 0.436 -2.207 -5.414 1.00 87.62 111 ALA A O 1
ATOM 905 N N . LEU A 1 112 ? -0.060 -1.578 -7.531 1.00 89.88 112 LEU A N 1
ATOM 906 C CA . LEU A 1 112 ? -1.474 -1.256 -7.312 1.00 89.88 112 LEU A CA 1
ATOM 907 C C . LEU A 1 112 ? -2.255 -2.448 -6.754 1.00 89.88 112 LEU A C 1
ATOM 909 O O . LEU A 1 112 ? -3.019 -2.294 -5.805 1.00 89.88 112 LEU A O 1
ATOM 913 N N . TRP A 1 113 ? -2.035 -3.649 -7.292 1.00 87.81 113 TRP A N 1
ATOM 914 C CA . TRP A 1 113 ? -2.716 -4.856 -6.824 1.00 87.81 113 TRP A CA 1
ATOM 915 C C . TRP A 1 113 ? -2.397 -5.174 -5.356 1.00 87.81 113 TRP A C 1
ATOM 917 O O . TRP A 1 113 ? -3.289 -5.522 -4.576 1.00 87.81 113 TRP A O 1
ATOM 927 N N . TYR A 1 114 ? -1.136 -4.999 -4.947 1.00 87.38 114 TYR A N 1
ATOM 928 C CA . TYR A 1 114 ? -0.750 -5.160 -3.546 1.00 87.38 114 TYR A CA 1
ATOM 929 C C . TYR A 1 114 ? -1.300 -4.054 -2.645 1.00 87.38 114 TYR A C 1
ATOM 931 O O . TYR A 1 114 ? -1.698 -4.358 -1.519 1.00 87.38 114 TYR A O 1
ATOM 939 N N . ASP A 1 115 ? -1.331 -2.805 -3.111 1.00 87.50 115 ASP A N 1
ATOM 940 C CA . ASP A 1 115 ? -1.903 -1.688 -2.353 1.00 87.50 115 ASP A CA 1
ATOM 941 C C . ASP A 1 115 ? -3.391 -1.914 -2.078 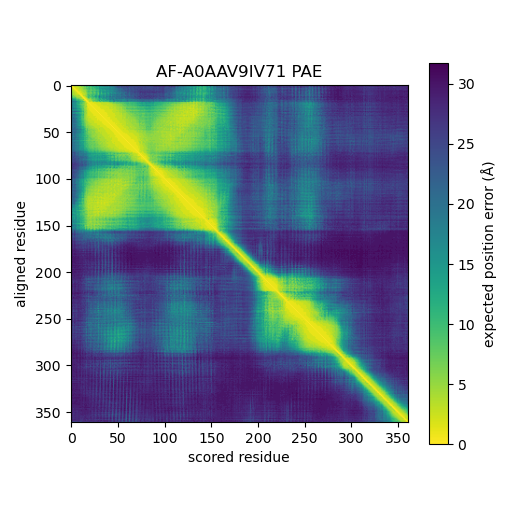1.00 87.50 115 ASP A C 1
ATOM 943 O O . ASP A 1 115 ? -3.811 -1.855 -0.923 1.00 87.50 115 ASP A O 1
ATOM 947 N N . TRP A 1 116 ? -4.151 -2.351 -3.082 1.00 90.25 116 TRP A N 1
ATOM 948 C CA . TRP A 1 116 ? -5.576 -2.656 -2.932 1.00 90.25 116 TRP A CA 1
ATOM 949 C C . TRP A 1 116 ? -5.842 -3.769 -1.905 1.00 90.25 116 TRP A C 1
ATOM 951 O O . TRP A 1 116 ? -6.774 -3.711 -1.100 1.00 90.25 116 TRP A O 1
ATOM 961 N N . GLY A 1 117 ? -4.980 -4.790 -1.875 1.00 86.19 117 GLY A N 1
ATOM 962 C CA . GLY A 1 117 ? -5.052 -5.861 -0.879 1.00 86.19 117 GLY A CA 1
ATOM 963 C C . GLY A 1 117 ? -4.668 -5.428 0.544 1.00 86.19 117 GLY A C 1
ATOM 964 O O . GLY A 1 117 ? -5.088 -6.077 1.512 1.00 86.19 117 GLY A O 1
ATOM 965 N N . ILE A 1 118 ? -3.859 -4.373 0.684 1.00 88.06 118 ILE A N 1
ATOM 966 C CA . ILE A 1 118 ? -3.488 -3.777 1.973 1.00 88.06 118 ILE A CA 1
ATOM 967 C C . ILE A 1 118 ? -4.601 -2.849 2.457 1.00 88.06 118 ILE A C 1
ATOM 969 O O . ILE A 1 118 ? -4.982 -2.962 3.618 1.00 88.06 118 ILE A O 1
ATOM 973 N N . GLU A 1 119 ? -5.152 -2.000 1.590 1.00 91.38 119 GLU A N 1
ATOM 974 C CA . GLU A 1 119 ? -6.248 -1.074 1.910 1.00 91.38 119 GLU A CA 1
ATOM 975 C C . GLU A 1 119 ? -7.444 -1.817 2.511 1.00 91.38 119 GLU A C 1
ATOM 977 O O . GLU A 1 119 ? -7.831 -1.537 3.644 1.00 91.38 119 GLU A O 1
ATOM 982 N N . ARG A 1 120 ? -7.911 -2.891 1.859 1.00 88.31 120 ARG A N 1
ATOM 983 C CA . ARG A 1 120 ? -8.994 -3.735 2.399 1.00 88.31 120 ARG A CA 1
ATOM 984 C C . ARG A 1 120 ? -8.674 -4.341 3.769 1.00 88.31 120 ARG A C 1
ATOM 986 O O . ARG A 1 120 ? -9.560 -4.541 4.595 1.00 88.31 120 ARG A O 1
ATOM 993 N N . ALA A 1 121 ? -7.409 -4.684 4.019 1.00 87.00 121 ALA A N 1
ATOM 994 C CA . ALA A 1 121 ? -6.996 -5.231 5.310 1.00 87.00 121 ALA A CA 1
ATOM 995 C C . ALA A 1 121 ? -6.932 -4.149 6.401 1.00 87.00 121 ALA A C 1
ATOM 997 O O . ALA A 1 121 ? -7.232 -4.438 7.558 1.00 87.00 121 ALA A O 1
ATOM 998 N N . VAL A 1 122 ? -6.552 -2.920 6.038 1.00 91.44 122 VAL A N 1
ATOM 999 C CA . VAL A 1 122 ? -6.570 -1.755 6.933 1.00 91.44 122 VAL A CA 1
ATOM 1000 C C . VAL A 1 122 ? -8.008 -1.394 7.298 1.00 91.44 122 VAL A C 1
ATOM 1002 O O . VAL A 1 122 ? -8.295 -1.201 8.476 1.00 91.44 122 VAL A O 1
ATOM 1005 N N . GLU A 1 123 ? -8.921 -1.376 6.328 1.00 92.56 123 GLU A N 1
ATOM 1006 C CA . GLU A 1 123 ? -10.350 -1.132 6.560 1.00 92.56 123 GLU A CA 1
ATOM 1007 C C . GLU A 1 123 ? -10.952 -2.161 7.521 1.00 92.56 123 GLU A C 1
ATOM 1009 O O . GLU A 1 123 ? -11.576 -1.787 8.512 1.00 92.56 123 GLU A O 1
ATOM 1014 N N . ALA A 1 124 ? -10.688 -3.454 7.302 1.00 87.75 124 ALA A N 1
ATOM 1015 C CA . ALA A 1 124 ? -11.153 -4.515 8.197 1.00 87.75 124 ALA A CA 1
ATOM 1016 C C . ALA A 1 124 ? -10.608 -4.363 9.630 1.00 87.75 124 ALA A C 1
ATOM 1018 O O . ALA A 1 124 ? -11.306 -4.635 10.607 1.00 87.75 124 ALA A O 1
ATOM 1019 N N . LEU A 1 125 ? -9.358 -3.919 9.770 1.00 91.94 125 LEU A N 1
ATOM 1020 C CA . LEU A 1 125 ? -8.739 -3.670 11.069 1.00 91.94 125 LEU A CA 1
ATOM 1021 C C . LEU A 1 125 ? -9.344 -2.441 11.762 1.00 91.94 125 LEU A C 1
ATOM 1023 O O . LEU A 1 125 ? -9.556 -2.469 12.974 1.00 91.94 125 LEU A O 1
ATOM 1027 N N . ASN A 1 126 ? -9.660 -1.390 11.006 1.00 93.06 126 ASN A N 1
ATOM 1028 C CA . ASN A 1 126 ? -10.346 -0.210 11.524 1.00 93.06 126 ASN A CA 1
ATOM 1029 C C . ASN A 1 126 ? -11.772 -0.545 11.976 1.00 93.06 126 ASN A C 1
ATOM 1031 O O . ASN A 1 126 ? -12.152 -0.136 13.069 1.00 93.06 126 ASN A O 1
ATOM 1035 N N . ALA A 1 127 ? -12.509 -1.357 11.213 1.00 93.31 127 ALA A N 1
ATOM 1036 C CA . ALA A 1 127 ? -13.841 -1.827 11.595 1.00 93.31 127 ALA A CA 1
ATOM 1037 C C . ALA A 1 127 ? -13.818 -2.618 12.918 1.00 93.31 127 ALA A C 1
ATOM 1039 O O . ALA A 1 127 ? -14.611 -2.352 13.815 1.00 93.31 127 ALA A O 1
ATOM 1040 N N . LEU A 1 128 ? -12.848 -3.525 13.103 1.00 91.12 128 LEU A N 1
ATOM 1041 C CA . LEU A 1 128 ? -12.687 -4.263 14.366 1.00 91.12 128 LEU A CA 1
ATOM 1042 C C . LEU A 1 128 ? -12.319 -3.354 15.550 1.00 91.12 128 LEU A C 1
ATOM 1044 O O . LEU A 1 128 ? -12.737 -3.598 16.682 1.00 91.12 128 LEU A O 1
ATOM 1048 N N . ARG A 1 129 ? -11.520 -2.306 15.313 1.00 91.62 129 ARG A N 1
ATOM 1049 C CA . ARG A 1 129 ? -11.194 -1.313 16.349 1.00 91.62 129 ARG A CA 1
ATOM 1050 C C . ARG A 1 129 ? -12.415 -0.485 16.738 1.00 91.62 129 ARG A C 1
ATOM 1052 O O . ARG A 1 129 ? -12.603 -0.256 17.929 1.00 91.62 129 ARG A O 1
ATOM 1059 N N . GLN A 1 130 ? -13.230 -0.090 15.761 1.00 95.25 130 GLN A N 1
ATOM 1060 C CA . GLN A 1 130 ? -14.499 0.602 15.993 1.00 95.25 130 GLN A CA 1
ATOM 1061 C C . GLN A 1 130 ? -15.461 -0.272 16.804 1.00 95.25 130 GLN A C 1
ATOM 1063 O O . GLN A 1 130 ? -15.981 0.180 17.822 1.00 95.25 130 GLN A O 1
ATOM 1068 N N . GLU A 1 131 ? -15.591 -1.554 16.454 1.00 91.31 131 GLU A N 1
ATOM 1069 C CA . GLU A 1 131 ? -16.401 -2.505 17.222 1.00 91.31 131 GLU A CA 1
ATOM 1070 C C . GLU A 1 131 ? -15.907 -2.612 18.675 1.00 91.31 131 GLU A C 1
ATOM 1072 O O . GLU A 1 131 ? -16.704 -2.554 19.611 1.00 91.31 131 GLU A O 1
ATOM 1077 N N . LYS A 1 132 ? -14.586 -2.680 18.903 1.00 87.88 132 LYS A N 1
ATOM 1078 C CA . LYS A 1 132 ? -14.022 -2.675 20.264 1.00 87.88 132 LYS A CA 1
ATOM 1079 C C . LYS A 1 132 ? -14.404 -1.403 21.032 1.00 87.88 132 LYS A C 1
ATOM 1081 O O . LYS A 1 132 ? -14.808 -1.498 22.190 1.00 87.88 132 LYS A O 1
ATOM 1086 N N . THR A 1 133 ? -14.285 -0.224 20.419 1.00 92.00 133 THR A N 1
ATOM 1087 C CA . THR A 1 133 ? -14.634 1.045 21.082 1.00 92.00 133 THR A CA 1
ATOM 1088 C C . THR A 1 133 ? -16.123 1.144 21.391 1.00 92.00 133 THR A C 1
ATOM 1090 O O . THR A 1 133 ? -16.480 1.489 22.515 1.00 92.00 133 THR A O 1
ATOM 1093 N N . GLU A 1 134 ? -16.990 0.745 20.458 1.00 93.69 134 GLU A N 1
ATOM 1094 C CA . GLU A 1 134 ? -18.441 0.720 20.662 1.00 93.69 134 GLU A CA 1
ATOM 1095 C C . GLU A 1 134 ? -18.833 -0.228 21.799 1.00 93.69 134 GLU A C 1
ATOM 1097 O O . GLU A 1 134 ? -19.685 0.096 22.627 1.00 93.69 134 GLU A O 1
ATOM 1102 N N . ARG A 1 135 ? -18.179 -1.391 21.896 1.00 88.19 135 ARG A N 1
ATOM 1103 C CA . ARG A 1 135 ? -18.418 -2.346 22.987 1.00 88.19 135 ARG A CA 1
ATOM 1104 C C . ARG A 1 135 ? -17.946 -1.823 24.335 1.00 88.19 135 ARG A C 1
ATOM 1106 O O . ARG A 1 135 ? -18.667 -1.973 25.317 1.00 88.19 135 ARG A O 1
ATOM 1113 N N . ILE A 1 136 ? -16.797 -1.153 24.390 1.00 88.38 136 ILE A N 1
ATOM 1114 C CA . ILE A 1 136 ? -16.335 -0.480 25.613 1.00 88.38 136 ILE A CA 1
ATOM 1115 C C . ILE A 1 136 ? -17.335 0.603 26.038 1.00 88.38 136 ILE A C 1
ATOM 1117 O O . ILE A 1 136 ? -17.626 0.743 27.224 1.00 88.38 136 ILE A O 1
ATOM 1121 N N . GLU A 1 137 ? -17.899 1.357 25.097 1.00 90.81 137 GLU A N 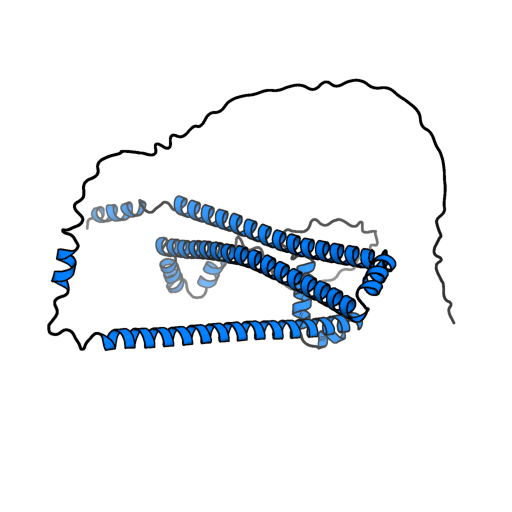1
ATOM 1122 C CA . GLU A 1 137 ? -18.939 2.341 25.409 1.00 90.81 137 GLU A CA 1
ATOM 1123 C C . GLU A 1 137 ? -20.229 1.693 25.915 1.00 90.81 137 GLU A C 1
ATOM 1125 O O . GLU A 1 137 ? -20.826 2.190 26.871 1.00 90.81 137 GLU A O 1
ATOM 1130 N N . GLN A 1 138 ? -20.654 0.573 25.325 1.00 87.12 138 GLN A N 1
ATOM 1131 C CA . GLN A 1 138 ? -21.798 -0.198 25.822 1.00 87.12 138 GLN A CA 1
ATOM 1132 C C . GLN A 1 138 ? -21.550 -0.706 27.247 1.00 87.12 138 GLN A C 1
ATOM 1134 O O . GLN A 1 138 ? -22.430 -0.566 28.099 1.00 87.12 138 GLN A O 1
ATOM 1139 N N . LEU A 1 139 ? -20.347 -1.214 27.528 1.00 85.81 139 LEU A N 1
ATOM 1140 C CA . LEU A 1 139 ? -19.939 -1.669 28.856 1.00 85.81 139 LEU A CA 1
ATOM 1141 C C . LEU A 1 139 ? -19.974 -0.518 29.871 1.00 85.81 139 LEU A C 1
ATOM 1143 O O . LEU A 1 139 ? -20.552 -0.655 30.949 1.00 85.81 139 LEU A O 1
ATOM 1147 N N . LYS A 1 140 ? -19.444 0.658 29.509 1.00 89.19 140 LYS A N 1
ATOM 1148 C CA . LYS A 1 140 ? -19.487 1.869 30.350 1.00 89.19 140 LYS A CA 1
ATOM 1149 C C . LYS A 1 140 ? -20.913 2.359 30.611 1.00 89.19 140 LYS A C 1
ATOM 1151 O O . LYS A 1 140 ? -21.222 2.784 31.721 1.00 89.19 140 LYS A O 1
ATOM 1156 N N . LYS A 1 141 ? -21.794 2.290 29.608 1.00 89.06 141 LYS A N 1
ATOM 1157 C CA . LYS A 1 141 ? -23.219 2.631 29.756 1.00 89.06 141 LYS A CA 1
ATOM 1158 C C . LYS A 1 141 ? -23.927 1.654 30.703 1.00 89.06 141 LYS A C 1
ATOM 1160 O O . LYS A 1 141 ? -24.637 2.096 31.601 1.00 89.06 141 LYS A O 1
ATOM 1165 N N . ARG A 1 142 ? -23.699 0.342 30.555 1.00 81.56 142 ARG A N 1
ATOM 1166 C CA . ARG A 1 142 ? -24.323 -0.705 31.391 1.00 81.56 142 ARG A CA 1
ATOM 1167 C C . ARG A 1 142 ? -23.861 -0.669 32.842 1.00 81.56 142 ARG A C 1
ATOM 1169 O O . ARG A 1 142 ? -24.685 -0.752 33.746 1.00 81.56 142 ARG A O 1
ATOM 1176 N N . THR A 1 143 ? -22.566 -0.479 33.063 1.00 85.06 143 THR A N 1
ATOM 1177 C CA . THR A 1 143 ? -21.968 -0.360 34.404 1.00 85.06 143 THR A CA 1
ATOM 1178 C C . THR A 1 143 ? -22.285 0.969 35.086 1.00 85.06 143 THR A C 1
ATOM 1180 O O . THR A 1 143 ? -21.827 1.202 36.201 1.00 85.06 143 THR A O 1
ATOM 1183 N N . ARG A 1 144 ? -23.063 1.851 34.433 1.00 89.25 144 ARG A N 1
ATOM 1184 C CA . ARG A 1 144 ? -23.336 3.221 34.889 1.00 89.25 144 ARG A CA 1
ATOM 1185 C C . ARG A 1 144 ? -22.051 3.975 35.228 1.00 89.25 144 ARG A C 1
ATOM 1187 O O . ARG A 1 144 ? -22.046 4.857 36.082 1.00 89.25 144 ARG A O 1
ATOM 1194 N N . TYR A 1 145 ? -20.965 3.655 34.526 1.00 89.31 145 TYR A N 1
ATOM 1195 C CA . TYR A 1 145 ? -19.646 4.225 34.767 1.00 89.31 145 TYR A CA 1
ATOM 1196 C C . TYR A 1 145 ? -19.702 5.755 34.744 1.00 89.31 145 TYR A C 1
ATOM 1198 O O . TYR A 1 145 ? -19.231 6.405 35.670 1.00 89.31 145 TYR A O 1
ATOM 1206 N N . TYR A 1 146 ? -20.374 6.330 33.744 1.00 87.81 146 TYR A N 1
ATOM 1207 C CA . TYR A 1 146 ? -20.534 7.780 33.623 1.00 87.81 146 TYR A CA 1
ATOM 1208 C C . TYR A 1 146 ? -21.352 8.399 34.762 1.00 87.81 146 TYR A C 1
ATOM 1210 O O . TYR A 1 146 ? -21.008 9.479 35.225 1.00 87.81 146 TYR A O 1
ATOM 1218 N N . GLU A 1 147 ? -22.392 7.717 35.252 1.00 86.75 147 GLU A N 1
ATOM 1219 C CA . GLU A 1 147 ? -23.172 8.206 36.397 1.00 86.75 147 GLU A CA 1
ATOM 1220 C C . GLU A 1 147 ? -22.332 8.179 37.675 1.00 86.75 147 GLU A C 1
ATOM 1222 O O . GLU A 1 147 ? -22.319 9.151 38.426 1.00 86.75 147 GLU A O 1
ATOM 1227 N N . THR A 1 148 ? -21.580 7.097 37.905 1.00 87.12 148 THR A N 1
ATOM 1228 C CA . THR A 1 148 ? -20.685 6.999 39.066 1.00 87.12 148 THR A CA 1
ATOM 1229 C C . THR A 1 148 ? -19.556 8.022 39.001 1.00 87.12 148 THR A C 1
ATOM 1231 O O . THR A 1 148 ? -19.254 8.650 40.010 1.00 87.12 148 THR A O 1
ATOM 1234 N N . LEU A 1 149 ? -18.984 8.254 37.816 1.00 87.94 149 LEU A N 1
ATOM 1235 C CA . LEU A 1 149 ? -17.940 9.251 37.610 1.00 87.94 149 LEU A CA 1
ATOM 1236 C C . LEU A 1 149 ? -18.478 10.663 37.854 1.00 87.94 149 LEU A C 1
ATOM 1238 O O . LEU A 1 149 ? -17.842 11.428 38.565 1.00 87.94 149 LEU A O 1
ATOM 1242 N N . TYR A 1 150 ? -19.675 10.975 37.350 1.00 88.31 150 TYR A N 1
ATOM 1243 C CA . TYR A 1 150 ? -20.339 12.257 37.588 1.00 88.31 150 TYR A CA 1
ATOM 1244 C C . TYR A 1 150 ? -20.645 12.485 39.077 1.00 88.31 150 TYR A C 1
ATOM 1246 O O . TYR A 1 150 ? -20.475 13.590 39.587 1.00 88.31 150 TYR A O 1
ATOM 1254 N N . LEU A 1 151 ? -21.063 11.444 39.805 1.00 86.12 151 LEU A N 1
ATOM 1255 C CA . LEU A 1 151 ? -21.271 11.522 41.254 1.00 86.12 151 LEU A CA 1
ATOM 1256 C C . LEU A 1 151 ? -19.952 11.750 42.002 1.00 86.12 151 LEU A C 1
ATOM 1258 O O . LEU A 1 151 ? -19.894 12.598 42.889 1.00 86.12 151 LEU A O 1
ATOM 1262 N N . ILE A 1 152 ? -18.892 11.034 41.626 1.00 84.38 152 ILE A N 1
ATOM 1263 C CA . ILE A 1 152 ? -17.555 11.230 42.199 1.00 84.38 152 ILE A CA 1
ATOM 1264 C C . ILE A 1 152 ? -17.042 12.637 41.890 1.00 84.38 152 ILE A C 1
ATOM 1266 O O . ILE A 1 152 ? -16.470 13.274 42.759 1.00 84.38 152 ILE A O 1
ATOM 1270 N N . GLU A 1 153 ? -17.274 13.166 40.695 1.00 83.62 153 GLU A N 1
ATOM 1271 C CA . GLU A 1 153 ? -16.846 14.516 40.329 1.00 83.62 153 GLU A CA 1
ATOM 1272 C C . GLU A 1 153 ? -17.620 15.589 41.110 1.00 83.62 153 GLU A C 1
ATOM 1274 O O . GLU A 1 153 ? -17.042 16.559 41.596 1.00 83.62 153 GLU A O 1
ATOM 1279 N N . LYS A 1 154 ? -18.925 15.383 41.305 1.00 87.56 154 LYS A N 1
ATOM 1280 C CA . LYS A 1 154 ? -19.798 16.333 42.002 1.00 87.56 154 LYS A CA 1
ATOM 1281 C C . LYS A 1 154 ? -19.611 16.340 43.520 1.00 87.56 154 LYS A C 1
ATOM 1283 O O . LYS A 1 154 ? -19.823 17.377 44.144 1.00 87.56 154 LYS A O 1
ATOM 1288 N N . TYR A 1 155 ? -19.243 15.205 44.113 1.00 84.94 155 TYR A N 1
ATOM 1289 C CA . TYR A 1 155 ? -19.160 15.046 45.571 1.00 84.94 155 TYR A CA 1
ATOM 1290 C C . TYR A 1 155 ? -17.754 14.726 46.095 1.00 84.94 155 TYR A C 1
ATOM 1292 O O . TYR A 1 155 ? -17.511 14.882 47.286 1.00 84.94 155 TYR A O 1
ATOM 1300 N N . GLY A 1 156 ? -16.822 14.310 45.237 1.00 73.81 156 GLY A N 1
ATOM 1301 C CA . GLY A 1 156 ? -15.450 13.940 45.606 1.00 73.81 156 GLY A CA 1
ATOM 1302 C C . GLY A 1 156 ? -14.489 15.117 45.770 1.00 73.81 156 GLY A C 1
ATOM 1303 O O . GLY A 1 156 ? -13.351 14.908 46.170 1.00 73.81 156 GLY A O 1
ATOM 1304 N N . GLY A 1 157 ? -14.928 16.349 45.494 1.00 61.38 157 GLY A N 1
ATOM 1305 C CA . GLY A 1 157 ? -14.105 17.550 45.627 1.00 61.38 157 GLY A CA 1
ATOM 1306 C C . GLY A 1 157 ? -12.900 17.595 44.663 1.00 61.38 157 GLY A C 1
ATOM 1307 O O . GLY A 1 157 ? -12.426 16.574 44.163 1.00 61.38 157 GLY A O 1
ATOM 1308 N N . PRO A 1 158 ? -12.354 18.789 44.380 1.00 60.41 158 PRO A N 1
ATOM 1309 C CA . PRO A 1 158 ? -11.261 18.945 43.416 1.00 60.41 158 PRO A CA 1
ATOM 1310 C C . PRO A 1 158 ? -9.936 18.282 43.848 1.00 60.41 158 PRO A C 1
ATOM 1312 O O . PRO A 1 158 ? -9.067 18.080 43.004 1.00 60.41 158 PRO A O 1
ATOM 1315 N N . ALA A 1 159 ? -9.770 17.925 45.129 1.00 56.78 159 ALA A N 1
ATOM 1316 C CA . ALA A 1 159 ? -8.527 17.357 45.659 1.00 56.78 159 ALA A CA 1
ATOM 1317 C C . ALA A 1 159 ? -8.397 15.831 45.463 1.00 56.78 159 ALA A C 1
ATOM 1319 O O . ALA A 1 159 ? -7.295 15.358 45.186 1.00 56.78 159 ALA A O 1
ATOM 1320 N N . ASP A 1 160 ? -9.497 15.066 45.513 1.00 54.59 160 ASP A N 1
ATOM 1321 C CA . ASP A 1 160 ? -9.446 13.593 45.451 1.00 54.59 160 ASP A CA 1
ATOM 1322 C C . ASP A 1 160 ? -9.821 13.018 44.069 1.00 54.59 160 ASP A C 1
ATOM 1324 O O . ASP A 1 160 ? -9.428 11.898 43.724 1.00 54.59 160 ASP A O 1
ATOM 1328 N N . ALA A 1 161 ? -10.497 13.793 43.213 1.00 53.44 161 ALA A N 1
ATOM 1329 C CA . ALA A 1 161 ? -10.862 13.372 41.853 1.00 53.44 161 ALA A CA 1
ATOM 1330 C C . ALA A 1 161 ? -9.643 13.173 40.919 1.00 53.44 161 ALA A C 1
ATOM 1332 O O . ALA A 1 161 ? -9.636 12.274 40.066 1.00 53.44 161 ALA A O 1
ATOM 1333 N N . ALA A 1 162 ? -8.571 13.954 41.107 1.00 54.78 162 ALA A N 1
ATOM 1334 C CA . ALA A 1 162 ? -7.314 13.790 40.370 1.00 54.78 162 ALA A CA 1
ATOM 1335 C C . ALA A 1 162 ? -6.550 12.520 40.799 1.00 54.78 162 ALA A C 1
ATOM 1337 O O . ALA A 1 162 ? -5.951 11.837 39.965 1.00 54.78 162 ALA A O 1
ATOM 1338 N N . ALA A 1 163 ? -6.627 12.151 42.082 1.00 54.50 163 ALA A N 1
ATOM 1339 C CA . ALA A 1 163 ? -5.982 10.954 42.620 1.00 54.50 163 ALA A CA 1
ATOM 1340 C C . ALA A 1 163 ? -6.746 9.661 42.269 1.00 54.50 163 ALA A C 1
ATOM 1342 O O . ALA A 1 163 ? -6.123 8.636 41.981 1.00 54.50 163 ALA A O 1
ATOM 1343 N N . ALA A 1 164 ? -8.083 9.701 42.232 1.00 55.28 164 ALA A N 1
ATOM 1344 C CA . ALA A 1 164 ? -8.915 8.539 41.910 1.00 55.28 164 ALA A CA 1
ATOM 1345 C C . ALA A 1 164 ? -8.943 8.204 40.404 1.00 55.28 164 ALA A C 1
ATOM 1347 O O . ALA A 1 164 ? -8.87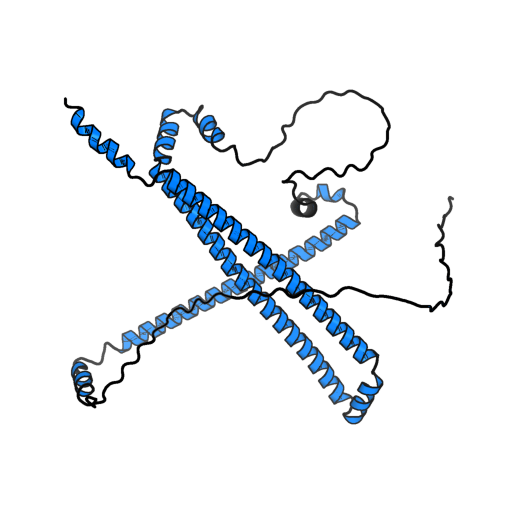3 7.028 40.039 1.00 55.28 164 ALA A O 1
ATOM 1348 N N . SER A 1 165 ? -8.978 9.206 39.512 1.00 54.88 165 SER A N 1
ATOM 1349 C CA . SER A 1 165 ? -8.951 8.953 38.057 1.00 54.88 165 SER A CA 1
ATOM 1350 C C . SER A 1 165 ? -7.552 8.599 37.527 1.00 54.88 165 SER A C 1
ATOM 1352 O O . SER A 1 165 ? -7.433 7.837 36.565 1.00 54.88 165 SER A O 1
ATOM 1354 N N . GLY A 1 166 ? -6.484 9.064 38.189 1.00 52.97 166 GLY A N 1
ATOM 1355 C CA . GLY A 1 166 ? -5.102 8.727 37.835 1.00 52.97 166 GLY A CA 1
ATOM 1356 C C . GLY A 1 166 ? -4.691 7.296 38.202 1.00 52.97 166 GLY A C 1
ATOM 1357 O O . GLY A 1 166 ? -3.874 6.692 37.507 1.00 52.97 166 GLY A O 1
ATOM 1358 N N . LYS A 1 167 ? -5.273 6.709 39.258 1.00 48.69 167 LYS A N 1
ATOM 1359 C CA . LYS A 1 167 ? -4.795 5.431 39.821 1.00 48.69 167 LYS A CA 1
ATOM 1360 C C . LYS A 1 167 ? -5.439 4.175 39.222 1.00 48.69 167 LYS A C 1
ATOM 1362 O O . LYS A 1 167 ? -4.869 3.095 39.338 1.00 48.69 167 LYS A O 1
ATOM 1367 N N . LEU A 1 168 ? -6.563 4.307 38.514 1.00 51.72 168 LEU A N 1
ATOM 1368 C CA . LEU A 1 168 ? -7.184 3.207 37.752 1.00 51.72 168 LEU A CA 1
ATOM 1369 C C . LEU A 1 168 ? -6.679 3.103 36.302 1.00 51.72 168 LEU A C 1
ATOM 1371 O O . LEU A 1 168 ? -7.029 2.162 35.596 1.00 51.72 168 LEU A O 1
ATOM 1375 N N . ARG A 1 169 ? -5.837 4.042 35.849 1.00 50.38 169 ARG A N 1
ATOM 1376 C CA . ARG A 1 169 ? -5.322 4.100 34.469 1.00 50.38 169 ARG A CA 1
ATOM 1377 C C . ARG A 1 169 ? -3.873 3.609 34.325 1.00 50.38 169 ARG A C 1
ATOM 1379 O O . ARG A 1 169 ? -3.260 3.806 33.282 1.00 50.38 169 ARG A O 1
ATOM 1386 N N . GLY A 1 170 ? -3.315 2.969 35.352 1.00 46.28 170 GLY A N 1
ATOM 1387 C CA . GLY A 1 170 ? -1.887 2.651 35.418 1.00 46.28 170 GLY A CA 1
ATOM 1388 C C . GLY A 1 170 ? -1.584 1.240 35.900 1.00 46.28 170 GLY A C 1
ATOM 1389 O O . GLY A 1 170 ? -1.001 1.081 36.968 1.00 46.28 170 GLY A O 1
ATOM 1390 N N . LYS A 1 171 ? -1.941 0.215 35.120 1.00 46.34 171 LYS A N 1
ATOM 1391 C CA . LYS A 1 171 ? -1.283 -1.099 35.228 1.00 46.34 171 LYS A CA 1
ATOM 1392 C C . LYS A 1 171 ? -1.222 -1.876 33.908 1.00 46.34 171 LYS A C 1
ATOM 1394 O O . LYS A 1 171 ? -1.249 -3.086 33.954 1.00 46.34 171 LYS A O 1
ATOM 1399 N N . ASP A 1 172 ? -1.114 -1.196 32.763 1.00 48.66 172 ASP A N 1
ATOM 1400 C CA . ASP A 1 172 ? -0.767 -1.845 31.476 1.00 48.66 172 ASP A CA 1
ATOM 1401 C C . ASP A 1 172 ? -0.005 -0.930 30.489 1.00 48.66 172 ASP A C 1
ATOM 1403 O O . ASP A 1 172 ? 0.199 -1.278 29.330 1.00 48.66 172 ASP A O 1
ATOM 1407 N N . ALA A 1 173 ? 0.477 0.237 30.928 1.00 44.97 173 ALA A N 1
ATOM 1408 C CA . ALA A 1 173 ? 1.310 1.115 30.105 1.00 44.97 173 ALA A CA 1
ATOM 1409 C C . ALA A 1 173 ? 2.644 1.351 30.813 1.00 44.97 173 ALA A C 1
ATOM 1411 O O . ALA A 1 173 ? 2.804 2.274 31.611 1.00 44.97 173 ALA A O 1
ATOM 1412 N N . GLY A 1 174 ? 3.590 0.448 30.565 1.00 51.03 174 GLY A N 1
ATOM 1413 C CA . GLY A 1 174 ? 4.983 0.669 30.900 1.00 51.03 174 GLY A CA 1
ATOM 1414 C C . GLY A 1 174 ? 5.544 1.773 30.016 1.00 51.03 174 GLY A C 1
ATOM 1415 O O . GLY A 1 174 ? 5.910 1.510 28.882 1.00 51.03 174 GLY A O 1
ATOM 1416 N N . GLU A 1 175 ? 5.648 2.987 30.544 1.00 44.66 175 GLU A N 1
ATOM 1417 C CA . GLU A 1 175 ? 6.595 3.967 30.021 1.00 44.66 175 GLU A CA 1
ATOM 1418 C C . GLU A 1 175 ? 7.076 4.852 31.168 1.00 44.66 175 GLU A C 1
ATOM 1420 O O . GLU A 1 175 ? 6.376 5.702 31.716 1.00 44.66 175 GLU A O 1
ATOM 1425 N N . ARG A 1 176 ? 8.282 4.519 31.617 1.00 42.31 176 ARG A N 1
ATOM 1426 C CA . ARG A 1 176 ? 8.980 5.091 32.759 1.00 42.31 176 ARG A CA 1
ATOM 1427 C C . ARG A 1 176 ? 9.635 6.387 32.280 1.00 42.31 176 ARG A C 1
ATOM 1429 O O . ARG A 1 176 ? 10.661 6.335 31.609 1.00 42.31 176 ARG A O 1
ATOM 1436 N N . ALA A 1 177 ? 9.046 7.533 32.609 1.00 39.59 177 ALA A N 1
ATOM 1437 C CA . ALA A 1 177 ? 9.735 8.816 32.495 1.00 39.59 177 ALA A CA 1
ATOM 1438 C C . ALA A 1 177 ? 10.805 8.928 33.607 1.00 39.59 177 ALA A C 1
ATOM 1440 O O . ALA A 1 177 ? 10.534 8.525 34.745 1.00 39.59 177 ALA A O 1
ATOM 1441 N N . PRO A 1 178 ? 12.017 9.435 33.313 1.00 52.22 178 PRO A N 1
ATOM 1442 C CA . PRO A 1 178 ? 13.082 9.565 34.299 1.00 52.22 178 PRO A CA 1
ATOM 1443 C C . PRO A 1 178 ? 12.904 10.841 35.129 1.00 52.22 178 PRO A C 1
ATOM 1445 O O . PRO A 1 178 ? 12.830 11.946 34.596 1.00 52.22 178 PRO A O 1
ATOM 1448 N N . ALA A 1 179 ? 12.860 10.680 36.451 1.00 46.38 179 ALA A N 1
ATOM 1449 C CA . ALA A 1 179 ? 12.984 11.783 37.390 1.00 46.38 179 ALA A CA 1
ATOM 1450 C C . ALA A 1 179 ? 14.447 12.247 37.448 1.00 46.38 179 ALA A C 1
ATOM 1452 O O . ALA A 1 179 ? 15.355 11.470 37.743 1.00 46.38 179 ALA A O 1
ATOM 1453 N N . THR A 1 180 ? 14.657 13.526 37.172 1.00 46.25 180 THR A N 1
ATOM 1454 C CA . THR A 1 180 ? 15.843 14.298 37.534 1.00 46.25 180 THR A CA 1
ATOM 1455 C C . THR A 1 180 ? 15.838 14.575 39.040 1.00 46.25 180 THR A C 1
ATOM 1457 O O . THR A 1 180 ? 14.847 15.090 39.546 1.00 46.25 180 THR A O 1
ATOM 1460 N N . ALA A 1 181 ? 16.936 14.271 39.747 1.00 42.81 181 ALA A N 1
ATOM 1461 C CA . ALA A 1 181 ? 17.525 15.130 40.791 1.00 42.81 181 ALA A CA 1
ATOM 1462 C C . ALA A 1 181 ? 18.723 14.477 41.519 1.00 42.81 181 ALA A C 1
ATOM 1464 O O . ALA A 1 181 ? 18.594 13.409 42.108 1.00 42.81 181 ALA A O 1
ATOM 1465 N N . LYS A 1 182 ? 19.816 15.258 41.564 1.00 43.81 182 LYS A N 1
ATOM 1466 C CA . LYS A 1 182 ? 20.841 15.397 42.622 1.00 43.81 182 LYS A CA 1
ATOM 1467 C C . LYS A 1 182 ? 21.874 14.284 42.883 1.00 43.81 182 LYS A C 1
ATOM 1469 O O . LYS A 1 182 ? 21.667 13.378 43.675 1.00 43.81 182 LYS A O 1
ATOM 1474 N N . GLU A 1 183 ? 23.041 14.470 42.260 1.00 40.94 183 GLU A N 1
ATOM 1475 C CA . GLU A 1 183 ? 24.272 14.992 42.900 1.00 40.94 183 GLU A CA 1
ATOM 1476 C C . GLU A 1 183 ? 24.701 14.420 44.270 1.00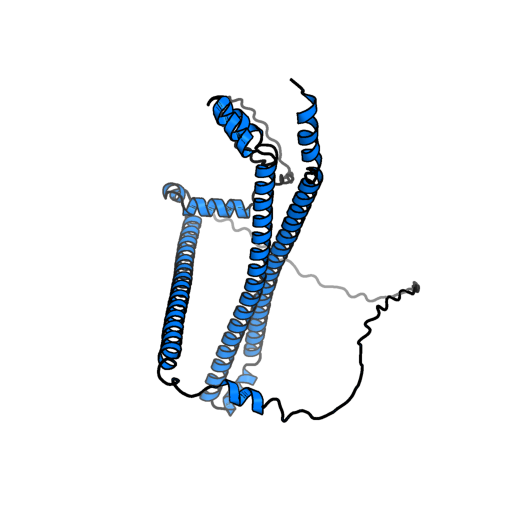 40.94 183 GLU A C 1
ATOM 1478 O O . GLU A 1 183 ? 24.155 14.800 45.303 1.00 40.94 183 GLU A O 1
ATOM 1483 N N . ALA A 1 184 ? 25.774 13.613 44.266 1.00 39.44 184 ALA A N 1
ATOM 1484 C CA . ALA A 1 184 ? 26.990 13.829 45.069 1.00 39.44 184 ALA A CA 1
ATOM 1485 C C . ALA A 1 184 ? 28.158 12.941 44.552 1.00 39.44 184 ALA A C 1
ATOM 1487 O O . ALA A 1 184 ? 27.894 11.843 44.057 1.00 39.44 184 ALA A O 1
ATOM 1488 N N . PRO A 1 185 ? 29.429 13.391 44.640 1.00 54.19 185 PRO A N 1
ATOM 1489 C CA . PRO A 1 185 ? 30.570 12.789 43.947 1.00 54.19 185 PRO A CA 1
ATOM 1490 C C . PRO A 1 185 ? 31.437 11.920 44.868 1.00 54.19 185 PRO A C 1
ATOM 1492 O O . PRO A 1 185 ? 31.689 12.306 46.004 1.00 54.19 185 PRO A O 1
ATOM 1495 N N . LEU A 1 186 ? 31.989 10.817 44.352 1.00 47.62 186 LEU A N 1
ATOM 1496 C CA . LEU A 1 186 ? 33.182 10.167 44.908 1.00 47.62 186 LEU A CA 1
ATOM 1497 C C . LEU A 1 186 ? 34.029 9.564 43.769 1.00 47.62 186 LEU A C 1
ATOM 1499 O O . LEU A 1 186 ? 33.458 8.984 42.841 1.00 47.62 186 LEU A O 1
ATOM 1503 N N . PRO A 1 187 ? 35.367 9.706 43.816 1.00 52.34 187 PRO A N 1
ATOM 1504 C CA . PRO A 1 187 ? 36.280 9.195 42.806 1.00 52.34 187 PRO A CA 1
ATOM 1505 C C . PRO A 1 187 ? 36.695 7.763 43.154 1.00 52.34 187 PRO A C 1
ATOM 1507 O O . PRO A 1 187 ? 36.988 7.470 44.313 1.00 52.34 187 PRO A O 1
ATOM 1510 N N . ASN A 1 188 ? 36.771 6.878 42.163 1.00 42.84 188 ASN A N 1
ATOM 1511 C CA . ASN A 1 188 ? 37.656 5.728 42.289 1.00 42.84 188 ASN A CA 1
ATOM 1512 C C . ASN A 1 188 ? 38.208 5.332 40.920 1.00 42.84 188 ASN A C 1
ATOM 1514 O O . ASN A 1 188 ? 37.471 4.918 40.025 1.00 42.84 188 ASN A O 1
ATOM 1518 N N . GLU A 1 189 ? 39.515 5.528 40.787 1.00 44.78 189 GLU A N 1
ATOM 1519 C CA . GLU A 1 189 ? 40.370 4.903 39.788 1.00 44.78 189 GLU A CA 1
ATOM 1520 C C . GLU A 1 189 ? 40.332 3.381 39.974 1.00 44.78 189 GLU A C 1
ATOM 1522 O O . GLU A 1 189 ? 40.311 2.877 41.097 1.00 44.78 189 GLU A O 1
ATOM 1527 N N . GLY A 1 190 ? 40.309 2.646 38.867 1.00 38.41 190 GLY A N 1
ATOM 1528 C CA . GLY A 1 190 ? 40.238 1.190 38.884 1.00 38.41 190 GLY A CA 1
ATOM 1529 C C . GLY A 1 190 ? 40.030 0.639 37.485 1.00 38.41 190 GLY A C 1
ATOM 1530 O O . GLY A 1 190 ? 38.923 0.274 37.108 1.00 38.41 190 GLY A O 1
ATOM 1531 N N . ASP A 1 191 ? 41.115 0.677 36.725 1.00 43.38 191 ASP A N 1
ATOM 1532 C CA . ASP A 1 191 ? 41.357 -0.019 35.467 1.00 43.38 191 ASP A CA 1
ATOM 1533 C C . ASP A 1 191 ? 40.996 -1.514 35.591 1.00 43.38 191 ASP A C 1
ATOM 1535 O O . ASP A 1 191 ? 41.429 -2.136 36.555 1.00 43.38 191 ASP A O 1
ATOM 1539 N N . GLU A 1 192 ? 40.195 -2.065 34.664 1.00 38.00 192 GLU A N 1
ATOM 1540 C CA . GLU A 1 192 ? 40.313 -3.442 34.139 1.00 38.00 192 GLU A CA 1
ATOM 1541 C C . GLU A 1 192 ? 39.169 -3.801 33.157 1.00 38.00 192 GLU A C 1
ATOM 1543 O O . GLU A 1 192 ? 38.017 -4.031 33.514 1.00 38.00 192 GLU A O 1
ATOM 1548 N N . THR A 1 193 ? 39.545 -3.868 31.877 1.00 47.06 193 THR A N 1
ATOM 1549 C CA . THR A 1 193 ? 39.195 -4.925 30.907 1.00 47.06 193 THR A CA 1
ATOM 1550 C C . THR A 1 193 ? 37.717 -5.343 30.782 1.00 47.06 193 THR A C 1
ATOM 1552 O O . THR A 1 193 ? 37.275 -6.347 31.334 1.00 47.06 193 THR A O 1
ATOM 1555 N N . ALA A 1 194 ? 36.967 -4.630 29.934 1.00 42.22 194 ALA A N 1
ATOM 1556 C CA . ALA A 1 194 ? 35.610 -5.000 29.533 1.00 42.22 194 ALA A CA 1
ATOM 1557 C C . ALA A 1 194 ? 35.591 -6.051 28.400 1.00 42.22 194 ALA A C 1
ATOM 1559 O O . ALA A 1 194 ? 35.963 -5.771 27.258 1.00 42.22 194 ALA A O 1
ATOM 1560 N N . GLU A 1 195 ? 35.079 -7.244 28.710 1.00 41.09 195 GLU A N 1
ATOM 1561 C CA . GLU A 1 195 ? 34.484 -8.168 27.739 1.00 41.09 195 GLU A CA 1
ATOM 1562 C C . GLU A 1 195 ? 33.192 -7.566 27.144 1.00 41.09 195 GLU A C 1
ATOM 1564 O O . GLU A 1 195 ? 32.409 -6.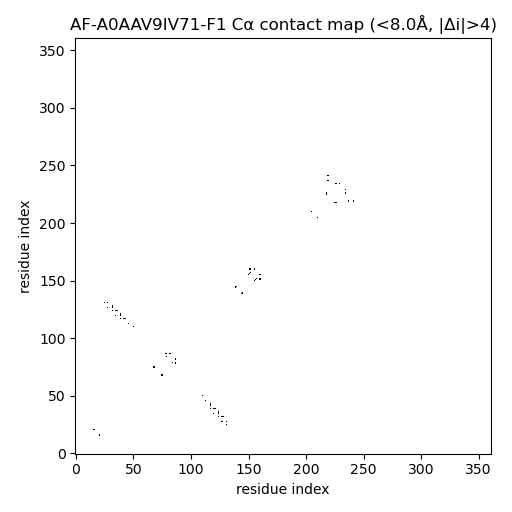944 27.871 1.00 41.09 195 GLU A O 1
ATOM 1569 N N . PRO A 1 196 ? 32.891 -7.760 25.845 1.00 52.06 196 PRO A N 1
ATOM 1570 C CA . PRO A 1 196 ? 31.614 -7.345 25.278 1.00 52.06 196 PRO A CA 1
ATOM 1571 C C . PRO A 1 196 ? 30.507 -8.316 25.709 1.00 52.06 196 PRO A C 1
ATOM 1573 O O . PRO A 1 196 ? 30.182 -9.279 25.013 1.00 52.06 196 PRO A O 1
ATOM 1576 N N . ALA A 1 197 ? 29.893 -8.040 26.858 1.00 43.47 197 ALA A N 1
ATOM 1577 C CA . ALA A 1 197 ? 28.631 -8.649 27.246 1.00 43.47 197 ALA A CA 1
ATOM 1578 C C . ALA A 1 197 ? 27.537 -8.234 26.244 1.00 43.47 197 ALA A C 1
ATOM 1580 O O . ALA A 1 197 ? 27.172 -7.060 26.135 1.00 43.47 197 ALA A O 1
ATOM 1581 N N . PHE A 1 198 ? 26.998 -9.208 25.507 1.00 46.81 198 PHE A N 1
ATOM 1582 C CA . PHE A 1 198 ? 25.744 -9.067 24.772 1.00 46.81 198 PHE A CA 1
ATOM 1583 C C . PHE A 1 198 ? 24.614 -8.858 25.786 1.00 46.81 198 PHE A C 1
ATOM 1585 O O . PHE A 1 198 ? 24.012 -9.810 26.274 1.00 46.81 198 PHE A O 1
ATOM 1592 N N . ALA A 1 199 ? 24.352 -7.596 26.124 1.00 46.25 199 ALA A N 1
ATOM 1593 C CA . ALA A 1 199 ? 23.195 -7.209 26.909 1.00 46.25 199 ALA A CA 1
ATOM 1594 C C . ALA A 1 199 ? 21.922 -7.572 26.132 1.00 46.25 199 ALA A C 1
ATOM 1596 O O . ALA A 1 199 ? 21.616 -7.006 25.079 1.00 46.25 199 ALA A O 1
ATOM 1597 N N . GLU A 1 200 ? 21.204 -8.552 26.666 1.00 47.44 200 GLU A N 1
ATOM 1598 C CA . GLU A 1 200 ? 19.883 -8.981 26.241 1.00 47.44 200 GLU A CA 1
ATOM 1599 C C . GLU A 1 200 ? 18.935 -7.772 26.252 1.00 47.44 200 GLU A C 1
ATOM 1601 O O . GLU A 1 200 ? 18.663 -7.155 27.284 1.00 47.44 200 GLU A O 1
ATOM 1606 N N . ALA A 1 201 ? 18.517 -7.356 25.055 1.00 43.50 201 ALA A N 1
ATOM 1607 C CA . ALA A 1 201 ? 17.745 -6.145 24.843 1.00 43.50 201 ALA A CA 1
ATOM 1608 C C . ALA A 1 201 ? 16.383 -6.244 25.543 1.00 43.50 201 ALA A C 1
ATOM 1610 O O . ALA A 1 201 ? 15.556 -7.092 25.208 1.00 43.50 201 ALA A O 1
ATOM 1611 N N . ALA A 1 202 ? 16.134 -5.325 26.477 1.00 50.78 202 ALA A N 1
ATOM 1612 C CA . ALA A 1 202 ? 14.836 -5.173 27.116 1.00 50.78 202 ALA A CA 1
ATOM 1613 C C . ALA A 1 202 ? 13.717 -5.016 26.055 1.00 50.78 202 ALA A C 1
ATOM 1615 O O . ALA A 1 202 ? 13.857 -4.198 25.127 1.00 50.78 202 ALA A O 1
ATOM 1616 N N . PRO A 1 203 ? 12.603 -5.766 26.172 1.00 46.66 203 PRO A N 1
ATOM 1617 C CA . PRO A 1 203 ? 11.488 -5.700 25.236 1.00 46.66 203 PRO A CA 1
ATOM 1618 C C . PRO A 1 203 ? 10.812 -4.331 25.360 1.00 46.66 203 PRO A C 1
ATOM 1620 O O . PRO A 1 203 ? 10.161 -4.035 26.356 1.00 46.66 203 PRO A O 1
ATOM 1623 N N . GLY A 1 204 ? 11.012 -3.475 24.358 1.00 58.66 204 GLY A N 1
ATOM 1624 C CA . GLY A 1 204 ? 10.444 -2.122 24.320 1.00 58.66 204 GLY A CA 1
ATOM 1625 C C . GLY A 1 204 ? 11.423 -1.028 23.903 1.00 58.66 204 GLY A C 1
ATOM 1626 O O . GLY A 1 204 ? 11.003 0.095 23.647 1.00 58.66 204 GLY A O 1
ATOM 1627 N N . SER A 1 205 ? 12.720 -1.325 23.775 1.00 53.75 205 SER A N 1
ATOM 1628 C CA . SER A 1 205 ? 13.642 -0.337 23.214 1.00 53.75 205 SER A CA 1
ATOM 1629 C C . SER A 1 205 ? 13.340 -0.102 21.720 1.00 53.75 205 SER A C 1
ATOM 1631 O O . SER A 1 205 ? 13.284 -1.067 20.951 1.00 53.75 205 SER A O 1
ATOM 1633 N N . PRO A 1 206 ? 13.127 1.157 21.275 1.00 62.25 206 PRO A N 1
ATOM 1634 C CA . PRO A 1 206 ? 12.946 1.443 19.859 1.00 62.25 206 PRO A CA 1
ATOM 1635 C C . PRO A 1 206 ? 14.187 0.953 19.123 1.00 62.25 206 PRO A C 1
ATOM 1637 O O . PRO A 1 206 ? 15.313 1.193 19.583 1.00 62.25 206 PRO A O 1
ATOM 1640 N N . SER A 1 207 ? 13.966 0.239 18.015 1.00 72.25 207 SER A N 1
ATOM 1641 C CA . SER A 1 207 ? 15.045 -0.330 17.208 1.00 72.25 207 SER A CA 1
ATOM 1642 C C . SER A 1 207 ? 16.100 0.747 16.915 1.00 72.25 207 SER A C 1
ATOM 1644 O O . SER A 1 207 ? 15.756 1.927 16.802 1.00 72.25 207 SER A O 1
ATOM 1646 N N . PRO A 1 208 ? 17.387 0.395 16.778 1.00 68.88 208 PRO A N 1
ATOM 1647 C CA . PRO A 1 208 ? 18.435 1.376 16.492 1.00 68.88 208 PRO A CA 1
ATOM 1648 C C . PRO A 1 208 ? 18.112 2.236 15.255 1.00 68.88 208 PRO A C 1
ATOM 1650 O O . PRO A 1 208 ? 18.407 3.427 15.241 1.00 68.88 208 PRO A O 1
ATOM 1653 N N . MET A 1 209 ? 17.393 1.677 14.275 1.00 55.91 209 MET A N 1
ATOM 1654 C CA . MET A 1 209 ? 16.863 2.423 13.127 1.00 55.91 209 MET A CA 1
ATOM 1655 C C . MET A 1 209 ? 15.762 3.425 13.497 1.00 55.91 209 MET A C 1
ATOM 1657 O O . MET A 1 209 ? 15.747 4.519 12.945 1.00 55.91 209 MET A O 1
ATOM 1661 N N . ALA A 1 210 ? 14.870 3.097 14.434 1.00 64.25 210 ALA A N 1
ATOM 1662 C CA . ALA A 1 210 ? 13.848 4.024 14.923 1.00 64.25 210 ALA A CA 1
ATOM 1663 C C . ALA A 1 210 ? 14.452 5.179 15.747 1.00 64.25 210 ALA A C 1
ATOM 1665 O O . ALA A 1 210 ? 13.982 6.313 15.680 1.00 64.25 210 ALA A O 1
ATOM 1666 N N . ARG A 1 211 ? 15.537 4.920 16.490 1.00 75.69 211 ARG A N 1
ATOM 1667 C CA . ARG A 1 211 ? 16.288 5.977 17.192 1.00 75.69 211 ARG A CA 1
ATOM 1668 C C . ARG A 1 211 ? 16.963 6.926 16.208 1.00 75.69 211 ARG A C 1
ATOM 1670 O O . ARG A 1 211 ? 16.888 8.137 16.388 1.00 75.69 211 ARG A O 1
ATOM 1677 N N . LEU A 1 212 ? 17.572 6.381 15.154 1.00 72.62 212 LEU A N 1
ATOM 1678 C CA . LEU A 1 212 ? 18.154 7.182 14.078 1.00 72.62 212 LEU A CA 1
ATOM 1679 C C . LEU A 1 212 ? 17.081 7.973 13.323 1.00 72.62 212 LEU A C 1
ATOM 1681 O O . LEU A 1 212 ? 17.289 9.153 13.072 1.00 72.62 212 LE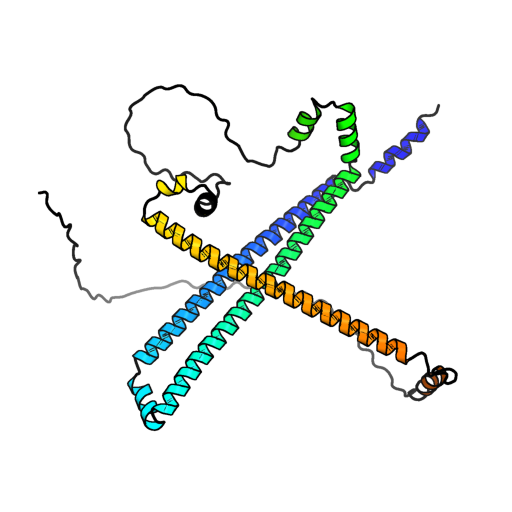U A O 1
ATOM 1685 N N . SER A 1 213 ? 15.917 7.386 13.021 1.00 71.94 213 SER A N 1
ATOM 1686 C CA . SER A 1 213 ? 14.841 8.115 12.338 1.00 71.94 213 SER A CA 1
ATOM 1687 C C . SER A 1 213 ? 14.285 9.254 13.184 1.00 71.94 213 SER A C 1
ATOM 1689 O O . SER A 1 213 ? 14.093 10.345 12.661 1.00 71.94 213 SER A O 1
ATOM 1691 N N . ASN A 1 214 ? 14.072 9.032 14.485 1.00 77.81 214 ASN A N 1
ATOM 1692 C CA . ASN A 1 214 ? 13.579 10.079 15.380 1.00 77.81 214 ASN A CA 1
ATOM 1693 C C . ASN A 1 214 ? 14.610 11.197 15.541 1.00 77.81 214 ASN A C 1
ATOM 1695 O O . AS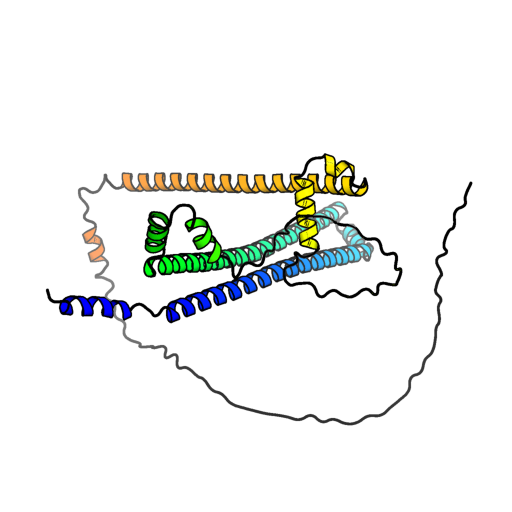N A 1 214 ? 14.244 12.360 15.455 1.00 77.81 214 ASN A O 1
ATOM 1699 N N . ARG A 1 215 ? 15.900 10.855 15.649 1.00 75.94 215 ARG A N 1
ATOM 1700 C CA . ARG A 1 215 ? 16.984 11.840 15.722 1.00 75.94 215 ARG A CA 1
ATOM 1701 C C . ARG A 1 215 ? 17.144 12.636 14.428 1.00 75.94 215 ARG A C 1
ATOM 1703 O O . ARG A 1 215 ? 17.411 13.825 14.486 1.00 75.94 215 ARG A O 1
ATOM 1710 N N . VAL A 1 216 ? 16.950 12.013 13.264 1.00 75.69 216 VAL A N 1
ATOM 1711 C CA . VAL A 1 216 ? 16.948 12.724 11.974 1.00 75.69 216 VAL A CA 1
ATOM 1712 C C . VAL A 1 216 ? 15.734 13.641 11.860 1.00 75.69 216 VAL A C 1
ATOM 1714 O O . VAL A 1 216 ? 15.887 14.757 11.387 1.00 75.69 216 VAL A O 1
ATOM 1717 N N . VAL A 1 217 ? 14.547 13.216 12.304 1.00 79.62 217 VAL A N 1
ATOM 1718 C CA . VAL A 1 217 ? 13.347 14.072 12.309 1.00 79.62 217 VAL A CA 1
ATOM 1719 C C . VAL A 1 217 ? 13.517 15.254 13.262 1.00 79.62 217 VAL A C 1
ATOM 1721 O O . VAL A 1 217 ? 13.181 16.373 12.895 1.00 79.62 217 VAL A O 1
ATOM 1724 N N . GLU A 1 218 ? 14.083 15.022 14.442 1.00 78.81 218 GLU A N 1
ATOM 1725 C CA . GLU A 1 218 ? 14.370 16.056 15.436 1.00 78.81 218 GLU A CA 1
ATOM 1726 C C . GLU A 1 218 ? 15.443 17.037 14.936 1.00 78.81 218 GLU A C 1
ATOM 1728 O O . GLU A 1 218 ? 15.256 18.241 15.044 1.00 78.81 218 GLU A O 1
ATOM 1733 N N . LEU A 1 219 ? 16.496 16.551 14.264 1.00 71.56 219 LEU A N 1
ATOM 1734 C CA . LEU A 1 219 ? 17.506 17.393 13.601 1.00 71.56 219 LEU A CA 1
ATOM 1735 C C . LEU A 1 219 ? 16.969 18.142 12.374 1.00 71.56 219 LEU A C 1
ATOM 1737 O O . LEU A 1 219 ? 17.480 19.201 12.030 1.00 71.56 219 LEU A O 1
ATOM 1741 N N . LEU A 1 220 ? 15.963 17.599 11.683 1.00 68.62 220 LEU A N 1
ATOM 1742 C CA . LEU A 1 220 ? 15.326 18.270 10.548 1.00 68.62 220 LEU A CA 1
ATOM 1743 C C . LEU A 1 220 ? 14.340 19.357 11.010 1.00 68.62 220 LEU A C 1
ATOM 1745 O O . LEU A 1 220 ? 14.083 20.290 10.249 1.00 68.62 220 LEU A O 1
ATOM 1749 N N . ALA A 1 221 ? 13.786 19.208 12.220 1.00 76.00 221 ALA A N 1
ATOM 1750 C CA . ALA A 1 221 ? 12.806 20.105 12.829 1.00 76.00 221 ALA A CA 1
ATOM 1751 C C . ALA A 1 221 ? 13.410 21.126 13.815 1.00 76.00 221 ALA A C 1
ATOM 1753 O O . ALA A 1 221 ? 12.737 22.101 14.137 1.00 76.00 221 ALA A O 1
ATOM 1754 N N . GLY A 1 222 ? 14.626 20.889 14.313 1.00 70.00 222 GLY A N 1
ATOM 1755 C CA . GLY A 1 222 ? 15.291 21.703 15.333 1.00 70.00 222 GLY A CA 1
ATOM 1756 C C . GLY A 1 222 ? 16.114 22.877 14.790 1.00 70.00 222 GLY A C 1
ATOM 1757 O O . GLY A 1 222 ? 16.530 22.875 13.632 1.00 70.00 222 GLY A O 1
ATOM 1758 N N . ASP A 1 223 ? 16.343 23.857 15.673 1.00 58.72 223 ASP A N 1
ATOM 1759 C CA . ASP A 1 223 ? 17.087 25.103 15.444 1.00 58.72 223 ASP A CA 1
ATOM 1760 C C . ASP A 1 223 ? 18.518 24.879 14.925 1.00 58.72 223 ASP A C 1
ATOM 1762 O O . ASP A 1 223 ? 19.244 23.980 15.366 1.00 58.72 223 ASP A O 1
ATOM 1766 N N . ASP A 1 224 ? 18.940 25.763 14.017 1.00 66.56 224 ASP A N 1
ATOM 1767 C CA . ASP A 1 224 ? 20.191 25.680 13.255 1.00 66.56 224 ASP A CA 1
ATOM 1768 C C . ASP A 1 224 ? 21.461 25.609 14.139 1.00 66.56 224 ASP A C 1
ATOM 1770 O O . ASP A 1 224 ? 22.497 25.109 13.689 1.00 66.56 224 ASP A O 1
ATOM 1774 N N . GLU A 1 225 ? 21.394 26.007 15.417 1.00 66.81 225 GLU A N 1
ATOM 1775 C CA . GLU A 1 225 ? 22.526 25.990 16.359 1.00 66.81 225 GLU A CA 1
ATOM 1776 C C . GLU A 1 225 ? 23.099 24.586 16.619 1.00 66.81 225 GLU A C 1
ATOM 1778 O O . GLU A 1 225 ? 24.312 24.432 16.768 1.00 66.81 225 GLU A O 1
ATOM 1783 N N . GLN A 1 226 ? 22.274 23.531 16.606 1.00 60.81 226 GLN A N 1
ATOM 1784 C CA . GLN A 1 226 ? 22.769 22.157 16.803 1.00 60.81 226 GLN A CA 1
ATOM 1785 C C . GLN A 1 226 ? 23.445 21.584 15.550 1.00 60.81 226 GLN A C 1
ATOM 1787 O O . GLN A 1 226 ? 24.225 20.633 15.642 1.00 60.81 226 GLN A O 1
ATOM 1792 N N . THR A 1 227 ? 23.196 22.172 14.376 1.00 61.16 227 THR A N 1
ATOM 1793 C CA . THR A 1 227 ? 23.804 21.724 13.115 1.00 61.16 227 THR A CA 1
ATOM 1794 C C . THR A 1 227 ? 25.225 22.251 12.915 1.00 61.16 227 THR A C 1
ATOM 1796 O O . THR A 1 227 ? 26.006 21.640 12.181 1.00 61.16 227 THR A O 1
ATOM 1799 N N . ALA A 1 228 ? 25.602 23.323 13.624 1.00 70.81 228 ALA A N 1
ATOM 1800 C CA . ALA A 1 228 ? 26.939 23.915 13.572 1.00 70.81 228 ALA A CA 1
ATOM 1801 C C . ALA A 1 228 ? 28.028 23.023 14.200 1.00 70.81 228 ALA A C 1
ATOM 1803 O O . ALA A 1 228 ? 29.197 23.141 13.843 1.00 70.81 228 ALA A O 1
ATOM 1804 N N . ALA A 1 229 ? 27.649 22.107 15.100 1.00 73.50 229 ALA A N 1
ATOM 1805 C CA . ALA A 1 229 ? 28.565 21.158 15.738 1.00 73.50 229 ALA A CA 1
ATOM 1806 C C . ALA A 1 229 ? 28.729 19.830 14.967 1.00 73.50 229 ALA A C 1
ATOM 1808 O O . ALA A 1 229 ? 29.528 18.984 15.371 1.00 73.50 229 ALA A O 1
ATOM 1809 N N . LEU A 1 230 ? 27.971 19.619 13.883 1.00 77.44 230 LEU A N 1
ATOM 1810 C CA . LEU A 1 230 ? 28.046 18.406 13.063 1.00 77.44 230 LEU A CA 1
ATOM 1811 C C . LEU A 1 230 ? 29.197 18.485 12.060 1.00 77.44 230 LEU A C 1
ATOM 1813 O O . LEU A 1 230 ? 29.548 19.553 11.562 1.00 77.44 230 LEU A O 1
ATOM 1817 N N . SER A 1 231 ? 29.774 17.330 11.733 1.00 86.94 231 SER A N 1
ATOM 1818 C CA . SER A 1 231 ? 30.858 17.261 10.753 1.00 86.94 231 SER A CA 1
ATOM 1819 C C . SER A 1 231 ? 30.384 17.709 9.358 1.00 86.94 231 SER A C 1
ATOM 1821 O O . SER A 1 231 ? 29.235 17.474 8.983 1.00 86.94 231 SER A O 1
ATOM 1823 N N . GLU A 1 232 ? 31.264 18.300 8.538 1.00 87.19 232 GLU A N 1
ATOM 1824 C CA . GLU A 1 232 ? 30.913 18.772 7.178 1.00 87.19 232 GLU A CA 1
ATOM 1825 C C . GLU A 1 232 ? 30.239 17.688 6.314 1.00 87.19 232 GLU A C 1
ATOM 1827 O O . GLU A 1 232 ? 29.347 17.972 5.514 1.00 87.19 232 GLU A O 1
ATOM 1832 N N . ARG A 1 233 ? 30.623 16.416 6.497 1.00 77.56 233 ARG A N 1
ATOM 1833 C CA . ARG A 1 233 ? 30.018 15.276 5.787 1.00 77.56 233 ARG A CA 1
ATOM 1834 C C . ARG A 1 233 ? 28.569 15.027 6.207 1.00 77.56 233 ARG A C 1
ATOM 1836 O O . ARG A 1 233 ? 27.745 14.668 5.369 1.00 77.56 233 ARG A O 1
ATOM 1843 N N . GLU A 1 234 ? 28.251 15.217 7.483 1.00 81.25 234 GLU A N 1
ATOM 1844 C CA . GLU A 1 234 ? 26.883 15.100 7.996 1.00 81.25 234 GLU A CA 1
ATOM 1845 C C . GLU A 1 234 ? 26.033 16.287 7.550 1.00 81.25 234 GLU A C 1
ATOM 1847 O O . GLU A 1 234 ? 24.887 16.091 7.151 1.00 81.25 234 GLU A O 1
ATOM 1852 N N . GLN A 1 235 ? 26.603 17.494 7.506 1.00 83.25 235 GLN A N 1
ATOM 1853 C CA . GLN A 1 235 ? 25.920 18.666 6.956 1.00 83.25 235 GLN A CA 1
ATOM 1854 C C . GLN A 1 235 ? 25.575 18.476 5.471 1.00 83.25 235 GLN A C 1
ATOM 1856 O O . GLN A 1 235 ? 24.436 18.721 5.072 1.00 83.25 235 GLN A O 1
ATOM 1861 N N . GLN A 1 236 ? 26.502 17.957 4.657 1.00 88.50 236 GLN A N 1
ATOM 1862 C CA . GLN A 1 236 ? 26.224 17.618 3.254 1.00 88.50 236 GLN A CA 1
ATOM 1863 C C . GLN A 1 236 ? 25.128 16.549 3.119 1.00 88.50 236 GLN A C 1
ATOM 1865 O O . GLN A 1 236 ? 24.236 16.670 2.275 1.00 88.50 236 GLN A O 1
ATOM 1870 N N . ALA A 1 237 ? 25.144 15.520 3.973 1.00 78.56 237 ALA A N 1
ATOM 1871 C CA . ALA A 1 237 ? 24.105 14.491 3.981 1.00 78.56 237 ALA A CA 1
ATOM 1872 C C . ALA A 1 237 ? 22.729 15.057 4.376 1.00 78.56 237 ALA A C 1
ATOM 1874 O O . ALA A 1 237 ? 21.722 14.707 3.756 1.00 78.56 237 ALA A O 1
ATOM 1875 N N . LEU A 1 238 ? 22.682 15.964 5.357 1.00 81.19 238 LEU A N 1
ATOM 1876 C CA . LEU A 1 238 ? 21.460 16.653 5.771 1.00 81.19 238 LEU A CA 1
ATOM 1877 C C . LEU A 1 238 ? 20.921 17.567 4.669 1.00 81.19 238 LEU A C 1
ATOM 1879 O O . LEU A 1 238 ? 19.717 17.556 4.421 1.00 81.19 238 LEU A O 1
ATOM 1883 N N . GLN A 1 239 ? 21.786 18.290 3.952 1.00 87.00 239 GLN A N 1
ATOM 1884 C CA . GLN A 1 239 ? 21.376 19.100 2.800 1.00 87.00 239 GLN A CA 1
ATOM 1885 C C . GLN A 1 239 ? 20.741 18.238 1.704 1.00 87.00 239 GLN A C 1
ATOM 1887 O O . GLN A 1 239 ? 19.656 18.559 1.216 1.00 87.00 239 GLN A O 1
ATOM 1892 N N . HIS A 1 240 ? 21.361 17.105 1.365 1.00 87.25 240 HIS A N 1
ATOM 1893 C CA . HIS A 1 240 ? 20.805 16.185 0.373 1.00 87.25 240 HIS A CA 1
ATOM 1894 C C . HIS A 1 240 ? 19.462 15.590 0.830 1.00 87.25 240 HIS A C 1
ATOM 1896 O O . HIS A 1 240 ? 18.511 15.520 0.051 1.00 87.25 240 HIS A O 1
ATOM 1902 N N . LEU A 1 241 ? 19.344 15.207 2.106 1.00 85.88 241 LEU A N 1
ATOM 1903 C CA . LEU A 1 241 ? 18.081 14.745 2.691 1.00 85.88 241 LEU A CA 1
ATOM 1904 C C . LEU A 1 241 ? 16.989 15.821 2.641 1.00 85.88 241 LEU A C 1
ATOM 1906 O O . LEU A 1 241 ? 15.846 15.493 2.326 1.00 85.88 241 LEU A O 1
ATOM 1910 N N . ARG A 1 242 ? 17.330 17.092 2.886 1.00 87.25 242 ARG A N 1
ATOM 1911 C CA . ARG A 1 242 ? 16.394 18.226 2.796 1.00 87.25 242 ARG A CA 1
ATOM 1912 C C . ARG A 1 242 ? 15.846 18.386 1.379 1.00 87.25 242 ARG A C 1
ATOM 1914 O O . ARG A 1 242 ? 14.634 18.513 1.218 1.00 87.25 242 ARG A O 1
ATOM 1921 N N . LEU A 1 243 ? 16.710 18.305 0.364 1.00 90.50 243 LEU A N 1
ATOM 1922 C CA . LEU A 1 243 ? 16.308 18.386 -1.046 1.00 90.50 243 LEU A CA 1
ATOM 1923 C C . LEU A 1 243 ? 15.382 17.231 -1.444 1.00 90.50 243 LEU A C 1
ATOM 1925 O O . LEU A 1 243 ? 14.319 17.456 -2.022 1.00 90.50 243 LEU A O 1
ATOM 1929 N N . VAL A 1 244 ? 15.735 15.997 -1.072 1.00 87.25 244 VAL A N 1
ATOM 1930 C CA . VAL A 1 244 ? 14.896 14.815 -1.337 1.00 87.25 244 VAL A CA 1
ATOM 1931 C C . VAL A 1 244 ? 13.542 14.931 -0.633 1.00 87.25 244 VAL A C 1
ATOM 1933 O O . VAL A 1 244 ? 12.505 14.591 -1.205 1.00 87.25 244 VAL A O 1
ATOM 1936 N N . TRP A 1 245 ? 13.529 15.428 0.604 1.00 87.06 245 TRP A N 1
ATOM 1937 C CA . TRP A 1 245 ? 12.296 15.613 1.360 1.00 87.06 245 TRP A CA 1
ATOM 1938 C C . TRP A 1 245 ? 11.393 16.683 0.734 1.00 87.06 245 TRP A C 1
ATOM 1940 O O . TRP A 1 245 ? 10.194 16.450 0.591 1.00 87.06 245 TRP A O 1
ATOM 1950 N N . GLN A 1 246 ? 11.955 17.809 0.285 1.00 90.81 246 GLN A N 1
ATOM 1951 C CA . GLN A 1 246 ? 11.209 18.838 -0.449 1.00 90.81 246 GLN A CA 1
ATOM 1952 C C . GLN A 1 246 ? 10.604 18.287 -1.743 1.00 90.81 246 GLN A C 1
ATOM 1954 O O . GLN A 1 246 ? 9.426 18.508 -2.014 1.00 90.81 246 GLN A O 1
ATOM 1959 N N . GLN A 1 247 ? 11.367 17.502 -2.503 1.00 88.38 247 GLN A N 1
ATOM 1960 C CA . GLN A 1 247 ? 10.875 16.891 -3.736 1.00 88.38 247 GLN A CA 1
ATOM 1961 C C . GLN A 1 247 ? 9.710 15.921 -3.473 1.00 88.38 247 GLN A C 1
ATOM 1963 O O . GLN A 1 247 ? 8.709 15.929 -4.187 1.00 88.38 247 GLN A O 1
ATOM 1968 N N . LEU A 1 248 ? 9.793 15.132 -2.398 1.00 80.94 248 LEU A N 1
ATOM 1969 C CA . LEU A 1 248 ? 8.709 14.242 -1.979 1.00 80.94 248 LEU A CA 1
ATOM 1970 C C . LEU A 1 248 ? 7.450 14.996 -1.533 1.00 80.94 248 LEU A C 1
ATOM 1972 O O . LEU A 1 248 ? 6.346 14.493 -1.744 1.00 80.94 248 LEU A O 1
ATOM 1976 N N . GLN A 1 249 ? 7.595 16.171 -0.915 1.00 85.88 249 GLN A N 1
ATOM 1977 C CA . GLN A 1 249 ? 6.454 17.016 -0.552 1.00 85.88 249 GLN A CA 1
ATOM 1978 C C . GLN A 1 249 ? 5.743 17.562 -1.791 1.00 85.88 249 GLN A C 1
ATOM 1980 O O . GLN A 1 249 ? 4.518 17.488 -1.853 1.00 85.88 249 GLN A O 1
ATOM 1985 N N . VAL A 1 250 ? 6.495 18.018 -2.798 1.00 91.44 250 VAL A N 1
ATOM 1986 C CA . VAL A 1 250 ? 5.925 18.477 -4.077 1.00 91.44 250 VAL A CA 1
ATOM 1987 C C . VAL A 1 250 ? 5.162 17.345 -4.766 1.00 91.44 250 VAL A C 1
ATOM 1989 O O . VAL A 1 250 ? 4.005 17.511 -5.135 1.00 91.44 250 VAL A O 1
ATOM 1992 N N . GLU A 1 251 ? 5.737 16.143 -4.846 1.00 86.38 251 GLU A N 1
ATOM 1993 C CA . GLU A 1 251 ? 5.015 15.009 -5.436 1.00 86.38 251 GLU A CA 1
ATOM 1994 C C . GLU A 1 251 ? 3.748 14.620 -4.659 1.00 86.38 251 GLU A C 1
ATOM 1996 O O . GLU A 1 251 ? 2.804 14.065 -5.232 1.00 86.38 251 GLU A O 1
ATOM 2001 N N . ARG A 1 252 ? 3.739 14.801 -3.333 1.00 87.12 252 ARG A N 1
ATOM 2002 C CA . ARG A 1 252 ? 2.553 14.521 -2.516 1.00 87.12 252 ARG A CA 1
ATOM 2003 C C . ARG A 1 252 ? 1.472 15.564 -2.748 1.00 87.12 252 ARG A C 1
ATOM 2005 O O . ARG A 1 252 ? 0.328 15.165 -2.954 1.00 87.12 252 ARG A O 1
ATOM 2012 N N . SER A 1 253 ? 1.824 16.847 -2.775 1.00 90.62 253 SER A N 1
ATOM 2013 C CA . SER A 1 253 ? 0.857 17.918 -3.019 1.00 90.62 253 SER A CA 1
ATOM 2014 C C . SER A 1 253 ? 0.273 17.844 -4.431 1.00 90.62 253 SER A C 1
ATOM 2016 O O . SER A 1 253 ? -0.932 18.007 -4.592 1.00 90.62 253 SER A O 1
ATOM 2018 N N . GLU A 1 254 ? 1.068 17.479 -5.441 1.00 89.38 254 GLU A N 1
ATOM 2019 C CA . GLU A 1 254 ? 0.570 17.226 -6.800 1.00 89.38 254 GLU A CA 1
ATOM 2020 C C . GLU A 1 254 ? -0.448 16.078 -6.833 1.00 89.38 254 GLU A C 1
ATOM 2022 O O . GLU A 1 254 ? -1.508 16.188 -7.452 1.00 89.38 254 GLU A O 1
ATOM 2027 N N . LYS A 1 255 ? -0.173 14.975 -6.125 1.00 88.19 255 LYS A N 1
ATOM 2028 C CA . LYS A 1 255 ? -1.114 13.846 -6.022 1.00 88.19 255 LYS A CA 1
ATOM 2029 C C . LYS A 1 255 ? -2.399 14.241 -5.297 1.00 88.19 255 LYS A C 1
ATOM 2031 O O . LYS A 1 255 ? -3.473 13.772 -5.675 1.00 88.19 255 LYS A O 1
ATOM 2036 N N . GLU A 1 256 ? -2.312 15.078 -4.269 1.00 87.19 256 GLU A N 1
ATOM 2037 C CA . GLU A 1 256 ? -3.484 15.605 -3.566 1.00 87.19 256 GLU A CA 1
ATOM 2038 C C . GLU A 1 256 ? -4.293 16.563 -4.450 1.00 87.19 256 GLU A C 1
ATOM 2040 O O . GLU A 1 256 ? -5.514 16.423 -4.528 1.00 87.19 256 GLU A O 1
ATOM 2045 N N . ALA A 1 257 ? -3.635 17.441 -5.208 1.00 89.94 257 ALA A N 1
ATOM 2046 C CA . ALA A 1 257 ? -4.288 18.322 -6.173 1.00 89.94 257 ALA A CA 1
ATOM 2047 C C . ALA A 1 257 ? -5.032 17.529 -7.260 1.00 89.94 257 ALA A C 1
ATOM 2049 O O . ALA A 1 257 ? -6.187 17.830 -7.563 1.00 89.94 257 ALA A O 1
ATOM 2050 N N . LEU A 1 258 ? -4.422 16.462 -7.789 1.00 88.25 258 LEU A N 1
ATOM 2051 C CA . LEU A 1 258 ? -5.074 15.569 -8.751 1.00 88.25 258 LEU A CA 1
ATOM 2052 C C . LEU A 1 258 ? -6.292 14.859 -8.152 1.00 88.25 258 LEU A C 1
ATOM 2054 O O . LEU A 1 258 ? -7.313 14.725 -8.823 1.00 88.25 258 LEU A O 1
ATOM 2058 N N . ARG A 1 259 ? -6.229 14.427 -6.886 1.00 89.44 259 ARG A N 1
ATOM 2059 C CA . ARG A 1 259 ? -7.392 13.835 -6.201 1.00 89.44 259 ARG A CA 1
ATOM 2060 C C . ARG A 1 259 ? -8.539 14.831 -6.082 1.00 89.44 259 ARG A C 1
ATOM 2062 O O . ARG A 1 259 ? -9.676 14.463 -6.368 1.00 89.44 259 ARG A O 1
ATOM 2069 N N . ILE A 1 260 ? -8.242 16.078 -5.717 1.00 91.88 260 ILE A N 1
ATOM 2070 C CA . ILE A 1 260 ? -9.242 17.148 -5.632 1.00 91.88 260 ILE A CA 1
ATOM 2071 C C . ILE A 1 260 ? -9.850 17.417 -7.013 1.00 91.88 260 ILE A C 1
ATOM 2073 O O . ILE A 1 260 ? -11.070 17.495 -7.124 1.00 91.88 260 ILE A O 1
ATOM 2077 N N . GLN A 1 261 ? -9.039 17.476 -8.074 1.00 90.00 261 GLN A N 1
ATOM 2078 C CA . GLN A 1 261 ? -9.542 17.644 -9.443 1.00 90.00 261 GLN A CA 1
ATOM 2079 C C . GLN A 1 261 ? -10.450 16.492 -9.879 1.00 90.00 261 GLN A C 1
ATOM 2081 O O . GLN A 1 261 ? -11.523 16.732 -10.424 1.00 90.00 261 GLN A O 1
ATOM 2086 N N . VAL A 1 262 ? -10.061 15.242 -9.614 1.00 91.62 262 VAL A N 1
ATOM 2087 C CA . VAL A 1 262 ? -10.896 14.072 -9.928 1.00 91.62 262 VAL A CA 1
ATOM 2088 C C . VAL A 1 262 ? -12.213 14.120 -9.152 1.00 91.62 262 VAL A C 1
ATOM 2090 O O . VAL A 1 262 ? -13.266 13.830 -9.714 1.00 91.62 262 VAL A O 1
ATOM 2093 N N . GLN A 1 263 ? -12.180 14.533 -7.885 1.00 92.69 263 GLN A N 1
ATOM 2094 C CA . GLN A 1 263 ? -13.381 14.676 -7.065 1.00 92.69 263 GLN A CA 1
ATOM 2095 C C . GLN A 1 263 ? -14.294 15.810 -7.563 1.00 92.69 263 GLN A C 1
ATOM 2097 O O . GLN A 1 263 ? -15.510 15.634 -7.602 1.00 92.69 263 GLN A O 1
ATOM 2102 N N . GLN A 1 264 ? -13.724 16.939 -7.995 1.00 93.44 264 GLN A N 1
ATOM 2103 C CA . GLN A 1 264 ? -14.465 18.037 -8.626 1.00 93.44 264 GLN A CA 1
ATOM 2104 C C . GLN A 1 264 ? -15.080 17.619 -9.966 1.00 93.44 264 GLN A C 1
ATOM 2106 O O . GLN A 1 264 ? -16.220 17.961 -10.264 1.00 93.44 264 GLN A O 1
ATOM 2111 N N . LEU A 1 265 ? -14.355 16.850 -10.777 1.00 96.81 265 LEU A N 1
ATOM 2112 C CA . LEU A 1 265 ? -14.873 16.348 -12.047 1.00 96.81 265 LEU A CA 1
ATOM 2113 C C . LEU A 1 265 ? -16.007 15.338 -11.821 1.00 96.81 265 LEU A C 1
ATOM 2115 O O . LEU A 1 265 ? -17.018 15.369 -12.523 1.00 96.81 265 LEU A O 1
ATOM 2119 N N . ALA A 1 266 ? -15.887 14.491 -10.797 1.00 93.31 266 ALA A N 1
ATOM 2120 C CA . ALA A 1 266 ? -16.947 13.572 -10.399 1.00 93.31 266 ALA A CA 1
ATOM 2121 C C . ALA A 1 266 ? -18.216 14.310 -9.935 1.00 93.31 266 ALA A C 1
ATOM 2123 O O . ALA A 1 266 ? -19.316 13.930 -10.340 1.00 93.31 266 ALA A O 1
ATOM 2124 N N . SER A 1 267 ? -18.087 15.386 -9.149 1.00 95.94 267 SER A N 1
ATOM 2125 C CA . SER A 1 267 ? -19.248 16.179 -8.723 1.00 95.94 267 SER A CA 1
ATOM 2126 C C . SER A 1 267 ? -19.897 16.939 -9.885 1.00 95.94 267 SER A C 1
ATOM 2128 O O . SER A 1 267 ? -21.123 16.987 -9.972 1.00 95.94 267 SER A O 1
ATOM 2130 N N . GLN A 1 268 ? -19.111 17.450 -10.840 1.00 96.94 268 GLN A N 1
ATOM 2131 C CA . GLN A 1 268 ? -19.652 18.045 -12.070 1.00 96.94 268 GLN A CA 1
ATOM 2132 C C . GLN A 1 268 ? -20.445 17.032 -12.904 1.00 96.94 268 GLN A C 1
ATOM 2134 O O . GLN A 1 268 ? -21.526 17.349 -13.401 1.00 96.94 268 GLN A O 1
ATOM 2139 N N . MET A 1 269 ? -19.950 15.797 -13.033 1.00 96.56 269 MET A N 1
ATOM 2140 C CA . MET A 1 269 ? -20.683 14.742 -13.736 1.00 96.56 269 MET A CA 1
ATOM 2141 C C . MET A 1 269 ? -22.006 14.388 -13.049 1.00 96.56 269 MET A C 1
ATOM 2143 O O . MET A 1 269 ? -22.990 14.140 -13.744 1.00 96.56 269 MET A O 1
ATOM 2147 N N . GLN A 1 270 ? -22.059 14.385 -11.713 1.00 96.31 270 GLN A N 1
ATOM 2148 C CA . GLN A 1 270 ? -23.308 14.151 -10.979 1.00 96.31 270 GLN A CA 1
ATOM 2149 C C . GLN A 1 270 ? -24.350 15.237 -11.260 1.00 96.31 270 GLN A C 1
ATOM 2151 O O . GLN A 1 270 ? -25.494 14.901 -11.552 1.00 96.31 270 GLN A O 1
ATOM 2156 N N . LEU A 1 271 ? -23.947 16.511 -11.283 1.00 97.25 271 LEU A N 1
ATOM 2157 C CA . LEU A 1 271 ? -24.851 17.618 -11.617 1.00 97.25 271 LEU A CA 1
ATOM 2158 C C . LEU A 1 271 ? -25.405 17.507 -13.044 1.00 97.25 271 LEU A C 1
ATOM 2160 O O . LEU A 1 271 ? -26.597 17.704 -13.262 1.00 97.25 271 LEU A O 1
ATOM 2164 N N . LEU A 1 272 ? -24.572 17.124 -14.018 1.00 96.62 272 LEU A N 1
ATOM 2165 C CA . LEU A 1 272 ? -25.028 16.909 -15.397 1.00 96.62 272 LEU A CA 1
ATOM 2166 C C . LEU A 1 272 ? -26.007 15.732 -15.519 1.00 96.62 272 LEU A C 1
ATOM 2168 O O . LEU A 1 272 ? -26.916 15.761 -16.355 1.00 96.62 272 LEU A O 1
ATOM 2172 N N . LEU A 1 273 ? -25.826 14.688 -14.707 1.00 95.50 273 LEU A N 1
ATOM 2173 C CA . LEU A 1 273 ? -26.750 13.556 -14.650 1.00 95.50 273 LEU A CA 1
ATOM 2174 C C . LEU A 1 273 ? -28.078 13.945 -13.991 1.00 95.50 273 LEU A C 1
ATOM 2176 O O . LEU A 1 273 ? -29.125 13.552 -14.503 1.00 95.50 273 LEU A O 1
ATOM 2180 N N . GLU A 1 274 ? -28.057 14.750 -12.927 1.00 95.75 274 GLU A N 1
ATOM 2181 C CA . GLU A 1 274 ? -29.273 15.294 -12.309 1.00 95.75 274 GLU A CA 1
ATOM 2182 C C . GLU A 1 274 ? -30.030 16.229 -13.260 1.00 95.75 274 GLU A C 1
ATOM 2184 O O . GLU A 1 274 ? -31.249 16.116 -13.388 1.00 95.75 274 GLU A O 1
ATOM 2189 N N . GLU A 1 275 ? -29.331 17.093 -14.003 1.00 94.69 275 GLU A N 1
ATOM 2190 C CA . GLU A 1 275 ? -29.961 17.987 -14.981 1.00 94.69 275 GLU A CA 1
ATOM 2191 C C . GLU A 1 275 ? -30.606 17.199 -16.137 1.00 94.69 275 GLU A C 1
ATOM 2193 O O . GLU A 1 275 ? -31.727 17.501 -16.561 1.00 94.69 275 GLU A O 1
ATOM 2198 N N . ARG A 1 276 ? -29.943 16.134 -16.616 1.00 93.06 276 ARG A N 1
ATOM 2199 C CA . ARG A 1 276 ? -30.527 15.218 -17.611 1.00 93.06 276 ARG A CA 1
ATOM 2200 C C . ARG A 1 276 ? -31.712 14.430 -17.060 1.00 93.06 276 ARG A C 1
ATOM 2202 O O . ARG A 1 276 ? -32.704 14.290 -17.773 1.00 93.06 276 ARG A O 1
ATOM 2209 N N . GLY A 1 277 ? -31.629 13.939 -15.825 1.00 92.19 277 GLY A N 1
ATOM 2210 C CA . GLY A 1 277 ? -32.729 13.237 -15.160 1.00 92.19 277 GLY A CA 1
ATOM 2211 C C . GLY A 1 277 ? -33.954 14.134 -14.975 1.00 92.19 277 GLY A C 1
ATOM 2212 O O . GLY A 1 277 ? -35.067 13.741 -15.314 1.00 92.19 277 GLY A O 1
ATOM 2213 N N . SER A 1 278 ? -33.748 15.378 -14.538 1.00 90.31 278 SER A N 1
ATOM 2214 C CA . SER A 1 278 ? -34.816 16.366 -14.356 1.00 90.31 278 SER A CA 1
ATOM 2215 C C . SER A 1 278 ? -35.502 16.737 -15.680 1.00 90.31 278 SER A C 1
ATOM 2217 O O . SER A 1 278 ? -36.732 16.747 -15.760 1.00 90.31 278 SER A O 1
ATOM 2219 N N . ARG A 1 279 ? -34.739 16.932 -16.771 1.00 83.94 279 ARG A N 1
ATOM 2220 C CA . ARG A 1 279 ? -35.323 17.165 -18.110 1.00 83.94 279 ARG A CA 1
ATOM 2221 C C . ARG A 1 279 ? -36.105 15.967 -18.645 1.00 83.94 279 ARG A C 1
ATOM 2223 O O . ARG A 1 279 ? -37.121 16.169 -19.303 1.00 83.94 279 ARG A O 1
ATOM 2230 N N . ALA A 1 280 ? -35.657 14.742 -18.368 1.00 83.44 280 ALA A N 1
ATOM 2231 C CA . ALA A 1 280 ? -36.380 13.539 -18.774 1.00 83.44 280 ALA A CA 1
ATOM 2232 C C . ALA A 1 280 ? -37.739 13.413 -18.062 1.00 83.44 280 ALA A C 1
ATOM 2234 O O . ALA A 1 280 ? -38.698 12.961 -18.676 1.00 83.44 280 ALA A O 1
ATOM 2235 N N . HIS A 1 281 ? -37.848 13.862 -16.807 1.00 74.62 281 HIS A N 1
ATOM 2236 C CA . HIS A 1 281 ? -39.119 13.865 -16.079 1.00 74.62 281 HIS A CA 1
ATOM 2237 C C . HIS A 1 281 ? -40.043 15.028 -16.473 1.00 74.62 281 HIS A C 1
ATOM 2239 O O . HIS A 1 281 ? -41.242 14.814 -16.626 1.00 74.62 281 HIS A O 1
ATOM 2245 N N . ALA A 1 282 ? -39.505 16.224 -16.735 1.00 73.75 282 ALA A N 1
ATOM 2246 C CA . ALA A 1 282 ? -40.307 17.380 -17.154 1.00 73.75 282 ALA A CA 1
ATOM 2247 C C . ALA A 1 282 ? -40.933 17.232 -18.560 1.00 73.75 282 ALA A C 1
ATOM 2249 O O . ALA A 1 282 ? -41.920 17.896 -18.871 1.00 73.75 282 ALA A O 1
ATOM 2250 N N . GLY A 1 283 ? -40.374 16.370 -19.417 1.00 62.38 283 GLY A N 1
ATOM 2251 C CA . GLY A 1 283 ? -40.902 16.096 -20.759 1.00 62.38 283 GLY A CA 1
ATOM 2252 C C . GLY A 1 283 ? -42.052 15.085 -20.816 1.00 62.38 283 GLY A C 1
ATOM 2253 O O . GLY A 1 283 ? -42.665 14.948 -21.867 1.00 62.38 283 GLY A O 1
ATOM 2254 N N . VAL A 1 284 ? -42.353 14.381 -19.718 1.00 62.19 284 VAL A N 1
ATOM 2255 C CA . VAL A 1 284 ? -43.378 13.316 -19.685 1.00 62.19 284 VAL A CA 1
ATOM 2256 C C . VAL A 1 284 ? -44.731 13.824 -19.160 1.00 62.19 284 VAL A C 1
ATOM 2258 O O . VAL A 1 284 ? -45.746 13.158 -19.318 1.00 62.19 284 VAL A O 1
ATOM 2261 N N . GLU A 1 285 ? -44.797 15.032 -18.595 1.00 56.16 285 GLU A N 1
ATOM 2262 C CA . GLU A 1 285 ? -46.008 15.538 -17.928 1.00 56.16 285 GLU A CA 1
ATOM 2263 C C . GLU A 1 285 ? -46.981 16.306 -18.850 1.00 56.16 285 GLU A C 1
ATOM 2265 O O . GLU A 1 285 ? -47.893 16.969 -18.360 1.00 56.16 285 GLU A O 1
ATOM 2270 N N . ARG A 1 286 ? -46.819 16.258 -20.184 1.00 55.16 286 ARG A N 1
ATOM 2271 C CA . ARG A 1 286 ? -47.665 17.052 -21.105 1.00 55.16 286 ARG A CA 1
ATOM 2272 C C . ARG A 1 286 ? -48.497 16.316 -22.153 1.00 55.16 286 ARG A C 1
ATOM 2274 O O . ARG A 1 286 ? -49.295 17.001 -22.779 1.00 55.16 286 ARG A O 1
ATOM 2281 N N . ASP A 1 287 ? -48.414 14.990 -22.284 1.00 54.44 287 ASP A N 1
ATOM 2282 C CA . ASP A 1 287 ? -49.051 14.297 -23.423 1.00 54.44 287 ASP A CA 1
ATOM 2283 C C . ASP A 1 287 ? -50.033 13.152 -23.115 1.00 54.44 287 ASP A C 1
ATOM 2285 O O . ASP A 1 287 ? -50.482 12.501 -24.049 1.00 54.44 287 ASP A O 1
ATOM 2289 N N . ASP A 1 288 ? -50.484 12.930 -21.874 1.00 53.78 288 ASP A N 1
ATOM 2290 C CA . ASP A 1 288 ? -51.462 11.855 -21.612 1.00 53.78 288 ASP A CA 1
ATOM 2291 C C . ASP A 1 288 ? -52.643 12.294 -20.744 1.00 53.78 288 ASP A C 1
ATOM 2293 O O . ASP A 1 288 ? -52.812 11.883 -19.596 1.00 53.78 288 ASP A O 1
ATOM 2297 N N . ALA A 1 289 ? -53.511 13.104 -21.350 1.00 54.28 289 ALA A N 1
ATOM 2298 C CA . ALA A 1 289 ? -54.898 13.227 -20.919 1.00 54.28 289 ALA A CA 1
ATOM 2299 C C . ALA A 1 289 ? -55.801 12.096 -21.458 1.00 54.28 289 ALA A C 1
ATOM 2301 O O . ALA A 1 289 ? -56.920 11.996 -20.976 1.00 54.28 289 ALA A O 1
ATOM 2302 N N . ASP A 1 290 ? -55.363 11.221 -22.385 1.00 56.38 290 ASP A N 1
ATOM 2303 C CA . ASP A 1 290 ? -56.316 10.313 -23.066 1.00 56.38 290 ASP A CA 1
ATOM 2304 C C . ASP A 1 290 ? -55.870 8.871 -23.395 1.00 56.38 290 ASP A C 1
ATOM 2306 O O . ASP A 1 290 ? -56.683 8.108 -23.923 1.00 56.38 290 ASP A O 1
ATOM 2310 N N . SER A 1 291 ? -54.661 8.396 -23.065 1.00 56.38 291 SER A N 1
ATOM 2311 C CA . SER A 1 291 ? -54.261 7.029 -23.459 1.00 56.38 291 SER A CA 1
ATOM 2312 C C . SER A 1 291 ? -53.922 6.115 -22.274 1.00 56.38 291 SER A C 1
ATOM 2314 O O . SER A 1 291 ? -52.805 6.047 -21.790 1.00 56.38 291 SER A O 1
ATOM 2316 N N . SER A 1 292 ? -54.925 5.376 -21.778 1.00 52.78 292 SER A N 1
ATOM 2317 C CA . SER A 1 292 ? -54.784 4.368 -20.709 1.00 52.78 292 SER A CA 1
ATOM 2318 C C . SER A 1 292 ? -53.822 3.221 -21.101 1.00 52.78 292 SER A C 1
ATOM 2320 O O . SER A 1 292 ? -54.232 2.305 -21.823 1.00 52.78 292 SER A O 1
ATOM 2322 N N . PRO A 1 293 ? -52.594 3.142 -20.545 1.00 54.47 293 PRO A N 1
ATOM 2323 C CA . PRO A 1 293 ? -51.617 2.097 -20.880 1.00 54.47 293 PRO A CA 1
ATOM 2324 C C . PRO A 1 293 ? -51.929 0.740 -20.216 1.00 54.47 293 PRO A C 1
ATOM 2326 O O . PRO A 1 293 ? -51.252 -0.265 -20.448 1.00 54.47 293 PRO A O 1
ATOM 2329 N N . LEU A 1 294 ? -52.995 0.667 -19.409 1.00 51.59 294 LEU A N 1
ATOM 2330 C CA . LEU A 1 294 ? -53.430 -0.557 -18.731 1.00 51.59 294 LEU A CA 1
ATOM 2331 C C . LEU A 1 294 ? -54.131 -1.569 -19.652 1.00 51.59 294 LEU A C 1
ATOM 2333 O O . LEU A 1 294 ? -54.327 -2.719 -19.246 1.00 51.59 294 LEU A O 1
ATOM 2337 N N . GLN A 1 295 ? -54.484 -1.199 -20.888 1.00 55.72 295 GLN A N 1
ATOM 2338 C CA . GLN A 1 295 ? -55.099 -2.146 -21.826 1.00 55.72 295 GLN A CA 1
ATOM 2339 C C . GLN A 1 295 ? -54.074 -2.985 -22.606 1.00 55.72 295 GLN A C 1
ATOM 2341 O O . GLN A 1 295 ? -54.316 -4.169 -22.853 1.00 55.72 295 GLN A O 1
ATOM 2346 N N . THR A 1 296 ? -52.890 -2.447 -22.903 1.00 55.84 296 THR A N 1
ATOM 2347 C CA . THR A 1 296 ? -51.891 -3.137 -23.741 1.00 55.84 296 THR A CA 1
ATOM 2348 C C . THR A 1 296 ? -51.205 -4.292 -23.003 1.00 55.84 296 THR A C 1
ATOM 2350 O O . THR A 1 296 ? -50.956 -5.352 -23.578 1.00 55.84 296 THR A O 1
ATOM 2353 N N . ILE A 1 297 ? -50.996 -4.166 -21.687 1.00 57.50 297 ILE A N 1
ATOM 2354 C CA . ILE A 1 297 ? -50.351 -5.215 -20.874 1.00 57.50 297 ILE A CA 1
ATOM 2355 C C . ILE A 1 297 ? -51.281 -6.425 -20.653 1.00 57.50 297 ILE A C 1
ATOM 2357 O O . ILE A 1 297 ? -50.814 -7.552 -20.469 1.00 57.50 297 ILE A O 1
ATOM 2361 N N . ARG A 1 298 ? -52.609 -6.250 -20.745 1.00 57.56 298 ARG A N 1
ATOM 2362 C CA . ARG A 1 298 ? -53.561 -7.371 -20.632 1.00 57.56 298 ARG A CA 1
ATOM 2363 C C . ARG A 1 298 ? -53.665 -8.223 -21.898 1.00 57.56 298 ARG A C 1
ATOM 2365 O O . ARG A 1 298 ? -54.003 -9.400 -21.774 1.00 57.56 298 ARG A O 1
ATOM 2372 N N . GLN A 1 299 ? -53.345 -7.692 -23.080 1.00 57.12 299 GLN A N 1
ATOM 2373 C CA . GLN A 1 299 ? -53.414 -8.478 -24.319 1.00 57.12 299 GLN A CA 1
ATOM 2374 C C . GLN A 1 299 ? -52.182 -9.365 -24.548 1.00 57.12 299 GLN A C 1
ATOM 2376 O O . GLN A 1 299 ? -52.329 -10.490 -25.022 1.00 57.12 299 GLN A O 1
ATOM 2381 N N . LEU A 1 300 ? -50.992 -8.951 -24.105 1.00 53.00 300 LEU A N 1
ATOM 2382 C CA . LEU A 1 300 ? -49.767 -9.749 -24.275 1.00 53.00 300 LEU A CA 1
ATOM 2383 C C . LEU A 1 300 ? -49.655 -10.956 -23.326 1.00 53.00 300 LEU A C 1
ATOM 2385 O O . LEU A 1 300 ? -48.900 -11.882 -23.604 1.00 53.00 300 LEU A O 1
ATOM 2389 N N . ARG A 1 301 ? -50.438 -11.012 -22.238 1.00 51.25 301 ARG A N 1
ATOM 2390 C CA . ARG A 1 301 ? -50.414 -12.150 -21.295 1.00 51.25 301 ARG A CA 1
ATOM 2391 C C . ARG A 1 301 ? -51.365 -13.297 -21.668 1.00 51.25 301 ARG A C 1
ATOM 2393 O O . ARG A 1 301 ? -51.288 -14.361 -21.062 1.00 51.25 301 ARG A O 1
ATOM 2400 N N . ARG A 1 302 ? -52.257 -13.116 -22.652 1.00 53.91 302 ARG A N 1
ATOM 2401 C CA . ARG A 1 302 ? -53.208 -14.162 -23.083 1.00 53.91 302 ARG A CA 1
ATOM 2402 C C . ARG A 1 302 ? -52.717 -15.034 -24.244 1.00 53.91 302 ARG A C 1
ATOM 2404 O O . ARG A 1 302 ? -53.337 -16.063 -24.484 1.00 53.91 302 ARG A O 1
ATOM 2411 N N . SER A 1 303 ? -51.616 -14.691 -24.919 1.00 48.59 303 SER A N 1
ATOM 2412 C CA . SER A 1 303 ? -51.130 -15.448 -26.088 1.00 48.59 303 SER A CA 1
ATOM 2413 C C . SER A 1 303 ? -49.985 -16.436 -25.818 1.00 48.59 303 SER A C 1
ATOM 2415 O O . SER A 1 303 ? -49.650 -17.197 -26.718 1.00 48.59 303 SER A O 1
ATOM 2417 N N . SER A 1 304 ? -49.411 -16.510 -24.606 1.00 47.81 304 SER A N 1
ATOM 2418 C CA . SER A 1 304 ? -48.296 -17.440 -24.308 1.00 47.81 304 SER A CA 1
ATOM 2419 C C . SER A 1 304 ? -48.689 -18.673 -23.473 1.00 47.81 304 SER A C 1
ATOM 2421 O O . SER A 1 304 ? -47.852 -19.273 -22.796 1.00 47.81 304 SER A O 1
ATOM 2423 N N . GLY A 1 305 ? -49.964 -19.071 -23.504 1.00 53.38 305 GLY A N 1
ATOM 2424 C CA . GLY A 1 305 ? -50.457 -20.304 -22.880 1.00 53.38 305 GLY A CA 1
ATOM 2425 C C . GLY A 1 305 ? -50.134 -21.545 -23.716 1.00 53.38 305 GLY A C 1
ATOM 2426 O O . GLY A 1 305 ? -51.038 -22.159 -24.271 1.00 53.38 305 GLY A O 1
ATOM 2427 N N . GLY A 1 306 ? -48.851 -21.897 -23.821 1.00 45.50 306 GLY A N 1
ATOM 2428 C CA . GLY A 1 306 ? -48.351 -23.054 -24.568 1.00 45.50 306 GLY A CA 1
ATOM 2429 C C . GLY A 1 306 ? -47.587 -24.037 -23.681 1.00 45.50 306 GLY A C 1
ATOM 2430 O O . GLY A 1 306 ? -46.376 -23.945 -23.550 1.00 45.50 306 GLY A O 1
ATOM 2431 N N . SER A 1 307 ? -48.335 -24.951 -23.061 1.00 52.59 307 SER A N 1
ATOM 2432 C CA . SER A 1 307 ? -47.996 -26.347 -22.730 1.00 52.59 307 SER A CA 1
ATOM 2433 C C . SER A 1 307 ? -46.545 -26.839 -22.937 1.00 52.59 307 SER A C 1
ATOM 2435 O O . SER A 1 307 ? -46.133 -27.062 -24.071 1.00 52.59 307 SER A O 1
ATOM 2437 N N . ALA A 1 308 ? -45.849 -27.173 -21.841 1.00 46.97 308 ALA A N 1
ATOM 2438 C CA . ALA A 1 308 ? -44.955 -28.343 -21.707 1.00 46.97 308 ALA A CA 1
ATOM 2439 C C . ALA A 1 308 ? -44.510 -28.464 -20.231 1.00 46.97 308 ALA A C 1
ATOM 2441 O O . ALA A 1 308 ? -43.805 -27.611 -19.710 1.00 46.97 308 ALA A O 1
ATOM 2442 N N . LYS A 1 309 ? -45.145 -29.332 -19.435 1.00 48.31 309 LYS A N 1
ATOM 2443 C CA . LYS A 1 309 ? -44.659 -30.674 -19.046 1.00 48.31 309 LYS A CA 1
ATOM 2444 C C . LYS A 1 309 ? -43.246 -30.709 -18.433 1.00 48.31 309 LYS A C 1
ATOM 2446 O O . LYS A 1 309 ? -42.258 -30.643 -19.145 1.00 48.31 309 LYS A O 1
ATOM 2451 N N . ARG A 1 310 ? -43.239 -30.964 -17.115 1.00 46.66 310 ARG A N 1
ATOM 2452 C CA . ARG A 1 310 ? -42.442 -31.979 -16.395 1.00 46.66 310 ARG A CA 1
ATOM 2453 C C . ARG A 1 310 ? -40.995 -32.200 -16.856 1.00 46.66 310 ARG A C 1
ATOM 2455 O O . ARG A 1 310 ? -40.780 -32.889 -17.845 1.00 46.66 310 ARG A O 1
ATOM 2462 N N . SER A 1 311 ? -40.064 -31.892 -15.959 1.00 44.62 311 SER A N 1
ATOM 2463 C CA . SER A 1 311 ? -39.164 -32.920 -15.418 1.00 44.62 311 SER A CA 1
ATOM 2464 C C . SER A 1 311 ? -38.446 -32.391 -14.181 1.00 44.62 311 SER A C 1
ATOM 2466 O O . SER A 1 311 ? -37.693 -31.422 -14.248 1.00 44.62 311 SER A O 1
ATOM 2468 N N . ASP A 1 312 ? -38.729 -33.056 -13.068 1.00 49.69 312 ASP A N 1
ATOM 2469 C CA . ASP A 1 312 ? -38.051 -32.971 -11.786 1.00 49.69 312 ASP A CA 1
ATOM 2470 C C . ASP A 1 312 ? -36.555 -33.271 -11.928 1.00 49.69 312 ASP A C 1
ATOM 2472 O O . ASP A 1 312 ? -36.190 -34.349 -12.388 1.00 49.69 312 ASP A O 1
ATOM 2476 N N . LEU A 1 313 ? -35.695 -32.357 -11.477 1.00 45.44 313 LEU A N 1
ATOM 2477 C CA . LEU A 1 313 ? -34.317 -32.664 -11.093 1.00 45.44 313 LEU A CA 1
ATOM 2478 C C . LEU A 1 313 ? -33.950 -31.818 -9.868 1.00 45.44 313 LEU A C 1
ATOM 2480 O O . LEU A 1 313 ? -33.597 -30.644 -9.969 1.00 45.44 313 LEU A O 1
ATOM 2484 N N . GLN A 1 314 ? -34.068 -32.441 -8.695 1.00 42.59 314 GLN A N 1
ATOM 2485 C CA . GLN A 1 314 ? -33.371 -32.033 -7.477 1.00 42.59 314 GLN A CA 1
ATOM 2486 C C . GLN A 1 314 ? -31.863 -32.283 -7.637 1.00 42.59 314 GLN A C 1
ATOM 2488 O O . GLN A 1 314 ? -31.485 -33.358 -8.104 1.00 42.59 314 GLN A O 1
ATOM 2493 N N . PRO A 1 315 ? -30.989 -31.384 -7.162 1.00 51.66 315 PRO A N 1
ATOM 2494 C CA . PRO A 1 315 ? -29.624 -31.749 -6.825 1.00 51.66 315 PRO A CA 1
ATOM 2495 C C . PRO A 1 315 ? -29.534 -32.133 -5.340 1.00 51.66 315 PRO A C 1
ATOM 2497 O O . PRO A 1 315 ? -29.483 -31.275 -4.458 1.00 51.66 315 PRO A O 1
ATOM 2500 N N . SER A 1 316 ? -29.486 -33.438 -5.075 1.00 43.50 316 SER A N 1
ATOM 2501 C CA . SER A 1 316 ? -28.964 -33.994 -3.825 1.00 43.50 316 SER A CA 1
ATOM 2502 C C . SER A 1 316 ? -27.449 -33.785 -3.797 1.00 43.50 316 SER A C 1
ATOM 2504 O O . SER A 1 316 ? -26.727 -34.392 -4.585 1.00 43.50 316 SER A O 1
ATOM 2506 N N . ILE A 1 317 ? -26.956 -32.922 -2.910 1.00 47.00 317 ILE A N 1
ATOM 2507 C CA . ILE A 1 317 ? -25.533 -32.872 -2.555 1.00 47.00 317 ILE A CA 1
ATOM 2508 C C . ILE A 1 317 ? -25.399 -33.616 -1.231 1.00 47.00 317 ILE A C 1
ATOM 2510 O O . ILE A 1 317 ? -25.531 -33.036 -0.154 1.00 47.00 317 ILE A O 1
ATOM 2514 N N . GLU A 1 318 ? -25.199 -34.928 -1.332 1.00 40.94 318 GLU A N 1
ATOM 2515 C CA . GLU A 1 318 ? -24.766 -35.755 -0.214 1.00 40.94 318 GLU A CA 1
ATOM 2516 C C . GLU A 1 318 ? -23.259 -35.616 -0.015 1.00 40.94 318 GLU A C 1
ATOM 2518 O O . GLU A 1 318 ? -22.452 -35.644 -0.946 1.00 40.94 318 GLU A O 1
ATOM 2523 N N . ALA A 1 319 ? -22.909 -35.448 1.253 1.00 48.09 319 ALA A N 1
ATOM 2524 C CA . ALA A 1 319 ? -21.565 -35.482 1.771 1.00 48.09 319 ALA A CA 1
ATOM 2525 C C . ALA A 1 319 ? -20.968 -36.888 1.626 1.00 48.09 319 ALA A C 1
ATOM 2527 O O . ALA A 1 319 ? -21.486 -37.851 2.184 1.00 48.09 319 ALA A O 1
ATOM 2528 N N . SER A 1 320 ? -19.817 -36.987 0.970 1.00 44.25 320 SER A N 1
ATOM 2529 C CA . SER A 1 320 ? -18.944 -38.157 1.049 1.00 44.25 320 SER A CA 1
ATOM 2530 C C . SER A 1 320 ? -17.678 -37.784 1.815 1.00 44.25 320 SER A C 1
ATOM 2532 O O . SER A 1 320 ? -16.697 -37.294 1.254 1.00 44.25 320 SER A O 1
ATOM 2534 N N . ALA A 1 321 ? -17.731 -38.010 3.126 1.00 45.03 321 ALA A N 1
ATOM 2535 C CA . ALA A 1 321 ? -16.559 -38.277 3.939 1.00 45.03 321 ALA A CA 1
ATOM 2536 C C . ALA A 1 321 ? -16.210 -39.765 3.782 1.00 45.03 321 ALA A C 1
ATOM 2538 O O . ALA A 1 321 ? -17.039 -40.623 4.073 1.00 45.03 321 ALA A O 1
ATOM 2539 N N . SER A 1 322 ? -14.986 -40.081 3.360 1.00 46.69 322 SER A N 1
ATOM 2540 C CA . SER A 1 322 ? -14.428 -41.429 3.493 1.00 46.69 322 SER A CA 1
ATOM 2541 C C . 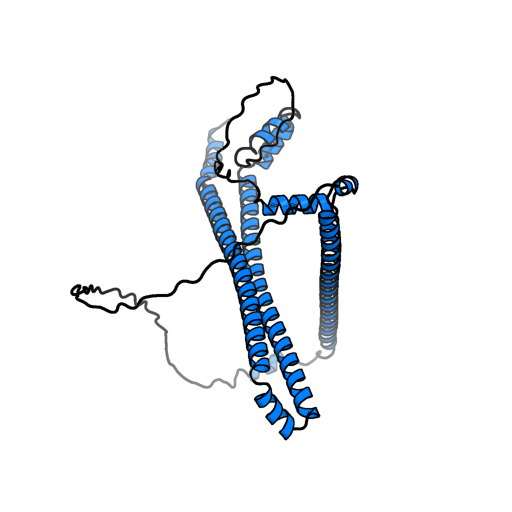SER A 1 322 ? -12.942 -41.348 3.822 1.00 46.69 322 SER A C 1
ATOM 2543 O O . SER A 1 322 ? -12.118 -40.935 3.007 1.00 46.69 322 SER A O 1
ATOM 2545 N N . ALA A 1 323 ? -12.634 -41.739 5.052 1.00 48.19 323 ALA A N 1
ATOM 2546 C CA . ALA A 1 323 ? -11.313 -42.098 5.530 1.00 48.19 323 ALA A CA 1
ATOM 2547 C C . ALA A 1 323 ? -10.879 -43.463 4.958 1.00 48.19 323 ALA A C 1
ATOM 2549 O O . ALA A 1 323 ? -11.736 -44.316 4.733 1.00 48.19 323 ALA A O 1
ATOM 2550 N N . SER A 1 324 ? -9.569 -43.692 4.790 1.00 40.56 324 SER A N 1
ATOM 2551 C CA . SER A 1 324 ? -8.832 -44.897 5.249 1.00 40.56 324 SER A CA 1
ATOM 2552 C C . SER A 1 324 ? -7.526 -45.160 4.472 1.00 40.56 324 SER A C 1
ATOM 2554 O O . SER A 1 324 ? -7.457 -44.942 3.268 1.00 40.56 324 SER A O 1
ATOM 2556 N N . GLY A 1 325 ? -6.525 -45.686 5.198 1.00 37.91 325 GLY A N 1
ATOM 2557 C CA . GLY A 1 325 ? -5.346 -46.422 4.698 1.00 37.91 325 GLY A CA 1
ATOM 2558 C C . GLY A 1 325 ? -4.097 -45.560 4.447 1.00 37.91 325 GLY A C 1
ATOM 2559 O O . GLY A 1 325 ? -4.130 -44.691 3.594 1.00 37.91 325 GLY A O 1
ATOM 2560 N N . GLY A 1 326 ? -2.945 -45.693 5.116 1.00 39.75 326 GLY A N 1
ATOM 2561 C CA . GLY A 1 326 ? -2.405 -46.799 5.913 1.00 39.75 326 GLY A CA 1
ATOM 2562 C C . GLY A 1 326 ? -1.463 -47.690 5.086 1.00 39.75 326 GLY A C 1
ATOM 2563 O O . GLY A 1 326 ? -1.931 -48.685 4.553 1.00 39.75 326 GLY A O 1
ATOM 2564 N N . ALA A 1 327 ? -0.180 -47.308 4.973 1.00 40.88 327 ALA A N 1
ATOM 2565 C CA . ALA A 1 327 ? 1.015 -48.118 4.626 1.00 40.88 327 ALA A CA 1
ATOM 2566 C C . ALA A 1 327 ? 2.198 -47.125 4.516 1.00 40.88 327 ALA A C 1
ATOM 2568 O O . ALA A 1 327 ? 2.115 -46.188 3.731 1.00 40.88 327 ALA A O 1
ATOM 2569 N N . GLU A 1 328 ? 3.276 -47.095 5.302 1.00 43.28 328 GLU A N 1
ATOM 2570 C CA . GLU A 1 328 ? 4.147 -48.112 5.914 1.00 43.28 328 GLU A CA 1
ATOM 2571 C C . GLU A 1 328 ? 4.803 -49.078 4.911 1.00 43.28 328 GLU A C 1
ATOM 2573 O O . GLU A 1 328 ? 4.354 -50.198 4.697 1.00 43.28 328 GLU A O 1
ATOM 2578 N N . ALA A 1 329 ? 5.902 -48.619 4.302 1.00 45.84 329 ALA A N 1
ATOM 2579 C CA . ALA A 1 329 ? 6.962 -49.434 3.699 1.00 45.84 329 ALA A CA 1
ATOM 2580 C C . ALA A 1 329 ? 8.261 -48.598 3.757 1.00 45.84 329 ALA A C 1
ATOM 2582 O O . ALA A 1 329 ? 8.367 -47.566 3.106 1.00 45.84 329 ALA A O 1
ATOM 2583 N N . ARG A 1 330 ? 9.117 -48.791 4.765 1.00 38.84 330 ARG A N 1
ATOM 2584 C CA . ARG A 1 330 ? 10.204 -49.785 4.853 1.00 38.84 330 ARG A CA 1
ATOM 2585 C C . ARG A 1 330 ? 11.354 -49.479 3.881 1.00 38.84 330 ARG A C 1
ATOM 2587 O O . ARG A 1 330 ? 11.256 -49.700 2.680 1.00 38.84 330 ARG A O 1
ATOM 2594 N N . ALA A 1 331 ? 12.443 -48.977 4.463 1.00 48.41 331 ALA A N 1
ATOM 2595 C CA . ALA A 1 331 ? 13.774 -48.907 3.869 1.00 48.41 331 ALA A CA 1
ATOM 2596 C C . ALA A 1 331 ? 14.263 -50.291 3.404 1.00 48.41 331 ALA A C 1
ATOM 2598 O O . ALA A 1 331 ? 13.801 -51.320 3.909 1.00 48.41 331 ALA A O 1
ATOM 2599 N N . PRO A 1 332 ? 15.264 -50.314 2.515 1.00 63.06 332 PRO A N 1
ATOM 2600 C CA . PRO A 1 332 ? 16.463 -51.057 2.888 1.00 63.06 332 PRO A CA 1
ATOM 2601 C C . PRO A 1 332 ? 17.741 -50.213 2.826 1.00 63.06 332 PRO A C 1
ATOM 2603 O O . PRO A 1 332 ? 18.034 -49.504 1.866 1.00 63.06 332 PRO A O 1
ATOM 2606 N N . GLU A 1 333 ? 18.479 -50.343 3.919 1.00 48.50 333 GLU A N 1
ATOM 2607 C CA . GLU A 1 333 ? 19.847 -49.921 4.170 1.00 48.50 333 GLU A CA 1
ATOM 2608 C C . GLU A 1 333 ? 20.828 -51.009 3.677 1.00 48.50 333 GLU A C 1
ATOM 2610 O O . GLU A 1 333 ? 20.440 -52.167 3.507 1.00 48.50 333 GLU A O 1
ATOM 2615 N N . THR A 1 334 ? 22.111 -50.641 3.567 1.00 49.34 334 THR A N 1
ATOM 2616 C CA . THR A 1 334 ? 23.308 -51.461 3.249 1.00 49.34 334 THR A CA 1
ATOM 2617 C C . THR A 1 334 ? 23.513 -51.753 1.750 1.00 49.34 334 THR A C 1
ATOM 2619 O O . THR A 1 334 ? 22.581 -52.095 1.040 1.00 49.34 334 THR A O 1
ATOM 2622 N N . ALA A 1 335 ? 24.702 -51.618 1.155 1.00 46.31 335 ALA A N 1
ATOM 2623 C CA . ALA A 1 335 ? 26.059 -51.755 1.688 1.00 46.31 335 ALA A CA 1
ATOM 2624 C C . ALA A 1 335 ? 27.102 -51.154 0.685 1.00 46.31 335 ALA A C 1
ATOM 2626 O O . ALA A 1 335 ? 26.693 -50.602 -0.337 1.00 46.31 335 ALA A O 1
ATOM 2627 N N . PRO A 1 336 ? 28.426 -51.199 0.961 1.00 63.44 336 PRO A N 1
ATOM 2628 C CA . PRO A 1 336 ? 29.394 -50.153 0.602 1.00 63.44 336 PRO A CA 1
ATOM 2629 C C . PRO A 1 336 ? 30.465 -50.617 -0.416 1.00 63.44 336 PRO A C 1
ATOM 2631 O O . PRO A 1 336 ? 30.342 -51.694 -0.984 1.00 63.44 336 PRO A O 1
ATOM 2634 N N . VAL A 1 337 ? 31.556 -49.830 -0.523 1.00 40.59 337 VAL A N 1
ATOM 2635 C CA . VAL A 1 337 ? 32.970 -50.246 -0.749 1.00 40.59 337 VAL A CA 1
ATOM 2636 C C . VAL A 1 337 ? 33.629 -49.728 -2.044 1.00 40.59 337 VAL A C 1
ATOM 2638 O O . VAL A 1 337 ? 33.516 -50.329 -3.102 1.00 40.59 337 VAL A O 1
ATOM 2641 N N . THR A 1 338 ? 34.456 -48.682 -1.848 1.00 39.28 338 THR A N 1
ATOM 2642 C CA . THR A 1 338 ? 35.789 -48.407 -2.460 1.00 39.28 338 THR A CA 1
ATOM 2643 C C . THR A 1 338 ? 35.850 -48.108 -3.974 1.00 39.28 338 THR A C 1
ATOM 2645 O O . THR A 1 338 ? 35.010 -48.549 -4.732 1.00 39.28 338 THR A O 1
ATOM 2648 N N . ALA A 1 339 ? 36.800 -47.358 -4.534 1.00 37.91 339 ALA A N 1
ATOM 2649 C CA . ALA A 1 339 ? 38.099 -46.884 -4.079 1.00 37.91 339 ALA A CA 1
ATOM 2650 C C . ALA A 1 339 ? 38.550 -45.691 -4.952 1.00 37.91 339 ALA A C 1
ATOM 2652 O O . ALA A 1 339 ? 38.096 -45.553 -6.081 1.00 37.91 339 ALA A O 1
ATOM 2653 N N . ALA A 1 340 ? 39.539 -44.960 -4.431 1.00 35.94 340 ALA A N 1
ATOM 2654 C CA . ALA A 1 340 ? 40.715 -44.443 -5.141 1.00 35.94 340 ALA A CA 1
ATOM 2655 C C . ALA A 1 340 ? 40.542 -43.426 -6.287 1.00 35.94 340 ALA A C 1
ATOM 2657 O O . ALA A 1 340 ? 39.990 -43.700 -7.347 1.00 35.94 340 ALA A O 1
ATOM 2658 N N . GLY A 1 341 ? 41.178 -42.269 -6.101 1.00 39.66 341 GLY A N 1
ATOM 2659 C CA . GLY A 1 341 ? 41.384 -41.285 -7.157 1.00 39.66 341 GLY A CA 1
ATOM 2660 C C . GLY A 1 341 ? 42.086 -40.030 -6.660 1.00 39.66 341 GLY A C 1
ATOM 2661 O O . GLY A 1 341 ? 41.525 -38.943 -6.740 1.00 39.66 341 GLY A O 1
ATOM 2662 N N . ASP A 1 342 ? 43.291 -40.202 -6.115 1.00 37.66 342 ASP A N 1
ATOM 2663 C CA . ASP A 1 342 ? 44.247 -39.130 -5.852 1.00 37.66 342 ASP A CA 1
ATOM 2664 C C . ASP A 1 342 ? 44.489 -38.288 -7.112 1.00 37.66 342 ASP A C 1
ATOM 2666 O O . ASP A 1 342 ? 44.801 -38.831 -8.170 1.00 37.66 342 ASP A O 1
ATOM 2670 N N . SER A 1 343 ? 44.457 -36.958 -6.991 1.00 43.84 343 SER A N 1
ATOM 2671 C CA . SER A 1 343 ? 45.439 -36.133 -7.698 1.00 43.84 343 SER A CA 1
ATOM 2672 C C . SER A 1 343 ? 45.607 -34.766 -7.044 1.00 43.84 343 SER A C 1
ATOM 2674 O O . SER A 1 343 ? 44.689 -33.959 -6.912 1.00 43.84 343 SER A O 1
ATOM 2676 N N . ALA A 1 344 ? 46.853 -34.561 -6.654 1.00 39.59 344 ALA A N 1
ATOM 2677 C CA . ALA A 1 344 ? 47.475 -33.426 -6.016 1.00 39.59 344 ALA A CA 1
ATOM 2678 C C . ALA A 1 344 ? 47.401 -32.078 -6.768 1.00 39.59 344 ALA A C 1
ATOM 2680 O O . ALA A 1 344 ? 47.293 -32.010 -7.988 1.00 39.59 344 ALA A O 1
ATOM 2681 N N . ALA A 1 345 ? 47.674 -31.043 -5.963 1.00 40.09 345 ALA A N 1
ATOM 2682 C CA . ALA A 1 345 ? 48.474 -29.850 -6.262 1.00 40.09 345 ALA A CA 1
ATOM 2683 C C . ALA A 1 345 ? 47.876 -28.742 -7.156 1.00 40.09 345 ALA A C 1
ATOM 2685 O O . ALA A 1 345 ? 47.804 -28.846 -8.371 1.00 40.09 345 ALA A O 1
ATOM 2686 N N . SER A 1 346 ? 47.698 -27.544 -6.590 1.00 43.81 346 SER A N 1
ATOM 2687 C CA . SER A 1 346 ? 48.791 -26.561 -6.638 1.00 43.81 346 SER A CA 1
ATOM 2688 C C . SER A 1 346 ? 48.497 -25.288 -5.836 1.00 43.81 346 SER A C 1
ATOM 2690 O O . SER A 1 346 ? 47.389 -24.771 -5.733 1.00 43.81 346 SER A O 1
ATOM 2692 N N . THR A 1 347 ? 49.580 -24.828 -5.237 1.00 46.69 347 THR A N 1
ATOM 2693 C CA . THR A 1 347 ? 49.804 -23.675 -4.377 1.00 46.69 347 THR A CA 1
ATOM 2694 C C . THR A 1 347 ? 49.810 -22.369 -5.175 1.00 46.69 347 THR A C 1
ATOM 2696 O O . THR A 1 347 ? 50.557 -22.282 -6.141 1.00 46.69 347 THR A O 1
ATOM 2699 N N . SER A 1 348 ? 49.133 -21.301 -4.727 1.00 48.97 348 SER A N 1
ATOM 2700 C CA . SER A 1 348 ? 49.581 -19.932 -5.058 1.00 48.97 348 SER A CA 1
ATOM 2701 C C . SER A 1 348 ? 49.026 -18.839 -4.131 1.00 48.97 348 SER A C 1
ATOM 2703 O O . SER A 1 348 ? 47.940 -18.300 -4.303 1.00 48.97 348 SER A O 1
ATOM 2705 N N . ARG A 1 349 ? 49.846 -18.529 -3.122 1.00 40.97 349 ARG A N 1
ATOM 2706 C CA . ARG A 1 349 ? 50.357 -17.186 -2.791 1.00 40.97 349 ARG A CA 1
ATOM 2707 C C . ARG A 1 349 ? 49.384 -15.987 -2.741 1.00 40.97 349 ARG A C 1
ATOM 2709 O O . ARG A 1 349 ? 49.022 -15.378 -3.740 1.00 40.97 349 ARG A O 1
ATOM 2716 N N . ARG A 1 350 ? 49.197 -15.514 -1.499 1.00 47.06 350 ARG A N 1
ATOM 2717 C CA . ARG A 1 350 ? 48.947 -14.111 -1.104 1.00 47.06 350 ARG A CA 1
ATOM 2718 C C . ARG A 1 350 ? 49.822 -13.102 -1.867 1.00 47.06 350 ARG A C 1
ATOM 2720 O O . ARG A 1 350 ? 51.011 -13.366 -2.058 1.00 47.06 350 ARG A O 1
ATOM 2727 N N . PRO A 1 351 ? 49.341 -11.850 -1.977 1.00 59.41 351 PRO A N 1
ATOM 2728 C CA . PRO A 1 351 ? 50.196 -10.711 -1.690 1.00 59.41 351 PRO A CA 1
ATOM 2729 C C . PRO A 1 351 ? 49.686 -9.854 -0.524 1.00 59.41 351 PRO A C 1
ATOM 2731 O O . PRO A 1 351 ? 48.513 -9.535 -0.350 1.00 59.41 351 PRO A O 1
ATOM 2734 N N . ARG A 1 352 ? 50.682 -9.503 0.280 1.00 50.25 352 ARG A N 1
ATOM 2735 C CA . ARG A 1 352 ? 50.727 -8.705 1.498 1.00 50.25 352 ARG A CA 1
ATOM 2736 C C . ARG A 1 352 ? 50.661 -7.225 1.094 1.00 50.25 352 ARG A C 1
ATOM 2738 O O . ARG A 1 352 ? 51.602 -6.738 0.471 1.00 50.25 352 ARG A O 1
ATOM 2745 N N . ARG A 1 353 ? 49.583 -6.498 1.415 1.00 54.88 353 ARG A N 1
ATOM 2746 C CA . ARG A 1 353 ? 49.539 -5.039 1.201 1.00 54.88 353 ARG A CA 1
ATOM 2747 C C . ARG A 1 353 ? 50.235 -4.320 2.357 1.00 54.88 353 ARG A C 1
ATOM 2749 O O . ARG A 1 353 ? 49.904 -4.506 3.524 1.00 54.88 353 ARG A O 1
ATOM 2756 N N . ARG A 1 354 ? 51.266 -3.564 1.978 1.00 53.53 354 ARG A N 1
ATOM 2757 C CA . ARG A 1 354 ? 52.172 -2.779 2.815 1.00 53.53 354 ARG A CA 1
ATOM 2758 C C . ARG A 1 354 ? 51.443 -1.616 3.493 1.00 53.53 354 ARG A C 1
ATOM 2760 O O . ARG A 1 354 ? 50.681 -0.908 2.842 1.00 53.53 354 ARG A O 1
ATOM 2767 N N . ARG A 1 355 ? 51.768 -1.398 4.771 1.00 56.22 355 ARG A N 1
ATOM 2768 C CA . ARG A 1 355 ? 51.651 -0.107 5.462 1.00 56.22 355 ARG A CA 1
ATOM 2769 C C . ARG A 1 355 ? 52.583 0.898 4.782 1.00 56.22 355 ARG A C 1
ATOM 2771 O O . ARG A 1 355 ? 53.773 0.619 4.651 1.00 56.22 355 ARG A O 1
ATOM 2778 N N . SER A 1 356 ? 52.053 2.048 4.389 1.00 60.25 356 SER A N 1
ATOM 2779 C CA . SER A 1 356 ? 52.829 3.253 4.105 1.00 60.25 356 SER A CA 1
ATOM 2780 C C . SER A 1 356 ? 52.878 4.102 5.373 1.00 60.25 356 SER A C 1
ATOM 2782 O O . SER A 1 356 ? 51.846 4.565 5.852 1.00 60.25 356 SER A O 1
ATOM 2784 N N . LEU A 1 357 ? 54.083 4.255 5.917 1.00 63.38 357 LEU A N 1
ATOM 2785 C CA . LEU A 1 357 ? 54.467 5.362 6.785 1.00 63.38 357 LEU A CA 1
ATOM 2786 C C . LEU A 1 357 ? 54.776 6.556 5.878 1.00 63.38 357 LEU A C 1
ATOM 2788 O O . LEU A 1 357 ? 55.445 6.379 4.858 1.00 63.38 357 LEU A O 1
ATOM 2792 N N . SER A 1 358 ? 54.322 7.744 6.254 1.00 57.31 358 SER A N 1
ATOM 2793 C CA . SER A 1 358 ? 54.819 9.008 5.710 1.00 57.31 358 SER A CA 1
ATOM 2794 C C . SER A 1 358 ? 55.374 9.873 6.847 1.00 57.31 358 SER A C 1
ATOM 2796 O O . SER A 1 358 ? 54.902 9.746 7.980 1.00 57.31 358 SER A O 1
ATOM 2798 N N . PRO A 1 359 ? 56.418 10.669 6.561 1.00 67.38 359 PRO A N 1
ATOM 2799 C CA . PRO A 1 359 ? 57.348 11.187 7.554 1.00 67.38 359 PRO A CA 1
ATOM 2800 C C . PRO A 1 359 ? 56.933 12.540 8.138 1.00 67.38 359 PRO A C 1
ATOM 2802 O O . PRO A 1 359 ? 56.211 13.318 7.521 1.00 67.38 359 PRO A O 1
ATOM 2805 N N . SER A 1 360 ? 57.475 12.796 9.324 1.00 53.78 360 SER A N 1
ATOM 2806 C CA . SER A 1 360 ? 57.637 14.106 9.941 1.00 53.78 360 SER A CA 1
ATOM 2807 C C . SER A 1 360 ? 58.615 14.976 9.151 1.00 53.78 360 SER A C 1
ATOM 2809 O O . SER A 1 360 ? 59.720 14.517 8.848 1.00 53.78 360 SER A O 1
ATOM 2811 N N . THR A 1 361 ? 58.250 16.236 8.949 1.00 66.25 361 THR A N 1
ATOM 2812 C CA . THR A 1 361 ? 59.159 17.392 8.928 1.00 66.25 361 THR A CA 1
ATOM 2813 C C . THR A 1 361 ? 58.403 18.584 9.465 1.00 66.25 361 THR A C 1
ATOM 2815 O O . THR A 1 361 ? 57.248 18.754 9.011 1.00 66.25 361 THR A O 1
#

Foldseek 3Di:
DDPVVCVVVVVVLVPDPPVVVLVVVLVVLVVVLVVLVVVLVVLVVVLVVVLVVLVVVVVVVVVVVVVVCVVPVVVLVVVCVVVPVVVSVVVVVVCVVVVVVVSVVVSVVSNVVSVVVSVVSVVVSVVSVVVSVVSVVVVCVSVVVVVVLVVCVVPVDPPCNVVVVVPVVDDPDDDDDDDDDDDDDDDDDDDDDDDPDPPDDDPPPDPPVRVVVVVLVCVLVDDCVVVVPDDPVVVVVNVVVVVVVVVVVVVVVVVVVVVVVVVVVVVVVVVVVVVVVVVVVVVVPPPDPDDDPVVVVVVVVPPPPDDDDDDDDDDDPDDDDDDDDDDDDDDDDDDDDYDDDDDDDDDDDDDDDDDDDDDDD

Nearest PDB structures (foldseek):
  5nnv-assembly2_B  TM=3.133E-01  e=2.417E+00  Bacillus subtilis subsp. subtilis str. 168
  8i4v-assembly1_A  TM=2.905E-01  e=7.156E+00  Saccharomyces cerevisiae S288C

Mean predicted aligned error: 20.75 Å

InterPro domains:
  IPR040115 Lunapark family [PTHR22166] (20-186)

Secondary structure (DSSP, 8-state):
--GGGTHHHHHGGGGSPPHHHHHHHHHHHHHHHHHHHHHHHHHHHHHHHHHHHHHHHHHHHHHHHHHHHHH-HHHHHHHHHHH-HHHHHHHHHHHHHHHHHHHHHHHHHHHHHHHHHHHHHHHHHHHHHHHHHHHHHHHHHHTTHHHHHHHHHHHSHHHHHHHHHHHTS-SS----PPPP----------------------TTPPPHHHHHHHHHHHHHHS-GGGTTTS-HHHHHHHHHHHHHHHHHHHHHHHHHHHHHHHHHHHHHHHHHHHHHHHHHHHTSTTS-SS--TTTHHHHHTSS-------------------------------------------------PPP------

Organism: Cyanidium caldarium (NCBI:txid2771)